Protein AF-A0A962FR68-F1 (afdb_monomer_lite)

pLDDT: mean 86.4, std 16.38, range [26.53, 98.06]

Sequence (340 aa):
MRAGWLCWVLAMGLVGDATARAIPSPSHALGGSWVMMVSARVESGEVDNHVARLVLDDVQTLRGKPDAPGKLAIRTLPWTLDRVAPGDRLIVAYTQFRRDPTLQDRRILDPDGPMMLVEDGLLPAMFRDNADTRARLFDQAGKLREPTLAEVVEGLSHDDPHWQSYYAHELSMRTDLRANWDRKTRTAVEALMRDVDADPAARASLFRAAAAQQRERAAAPWWAGPALDVLRTHVTLVEARDGDLSADFIRSVFDVLESANVPVDAAVAARWITCNSAALSERALLAIRRHEPEQESALIAQALQRSLLPAESRAFLLDHQRRLQAMRDALVLRNDTPSP

Structure (mmCIF, N/CA/C/O backbone):
data_AF-A0A962FR68-F1
#
_entry.id   AF-A0A962FR68-F1
#
loop_
_atom_site.group_PDB
_atom_site.id
_atom_site.type_symbol
_atom_site.label_atom_id
_atom_site.label_alt_id
_atom_site.label_comp_id
_atom_site.label_asym_id
_atom_site.label_entity_id
_atom_site.label_seq_id
_atom_site.pdbx_PDB_ins_code
_atom_site.Cartn_x
_atom_site.Cartn_y
_atom_site.Cartn_z
_atom_site.occupancy
_atom_site.B_iso_or_equiv
_atom_site.auth_seq_id
_atom_site.auth_comp_id
_atom_site.auth_asym_id
_atom_site.auth_atom_id
_atom_site.pdbx_PDB_model_num
ATOM 1 N N . MET A 1 1 ? 29.645 64.006 -17.147 1.00 32.84 1 MET A N 1
ATOM 2 C CA . MET A 1 1 ? 28.423 64.071 -17.977 1.00 32.84 1 MET A CA 1
ATOM 3 C C . MET A 1 1 ? 27.857 62.661 -18.116 1.00 32.84 1 MET A C 1
ATOM 5 O O . MET A 1 1 ? 28.574 61.832 -18.644 1.00 32.84 1 MET A O 1
ATOM 9 N N . ARG A 1 2 ? 26.618 62.461 -17.622 1.00 30.70 2 ARG A N 1
ATOM 10 C CA . ARG A 1 2 ? 25.563 61.484 -18.018 1.00 30.70 2 ARG A CA 1
ATOM 11 C C . ARG A 1 2 ? 25.924 59.976 -17.999 1.00 30.70 2 ARG A C 1
ATOM 13 O O . ARG A 1 2 ? 26.767 59.554 -18.768 1.00 30.70 2 ARG A O 1
ATOM 20 N N . ALA A 1 3 ? 25.418 59.192 -17.031 1.00 31.81 3 ALA A N 1
ATOM 21 C CA . ALA A 1 3 ? 24.089 58.515 -16.958 1.00 31.81 3 ALA A CA 1
ATOM 22 C C . ALA A 1 3 ? 24.121 57.122 -17.639 1.00 31.81 3 ALA A C 1
ATOM 24 O O . ALA A 1 3 ? 24.691 57.029 -18.714 1.00 31.81 3 ALA A O 1
ATOM 25 N N . GLY A 1 4 ? 23.573 56.003 -17.140 1.00 28.42 4 GLY A N 1
ATOM 26 C CA . GLY A 1 4 ? 22.779 55.621 -15.952 1.00 28.42 4 GLY A CA 1
ATOM 27 C C . GLY A 1 4 ? 23.139 54.163 -15.560 1.00 28.42 4 GLY A C 1
ATOM 28 O O . GLY A 1 4 ? 23.832 53.492 -16.313 1.00 28.42 4 GLY A O 1
ATOM 29 N N . TRP A 1 5 ? 22.904 53.631 -14.356 1.00 32.03 5 TRP A N 1
ATOM 30 C CA . TRP A 1 5 ? 21.629 53.393 -13.655 1.00 32.03 5 TRP A CA 1
ATOM 31 C C . TRP A 1 5 ? 20.551 52.771 -14.552 1.00 32.03 5 TRP A C 1
ATOM 33 O O . TRP A 1 5 ? 19.851 53.515 -15.227 1.00 32.03 5 TRP A O 1
ATOM 43 N N . LEU A 1 6 ? 20.416 51.434 -14.530 1.00 31.77 6 LEU A N 1
ATOM 44 C CA . LEU A 1 6 ? 19.157 50.711 -14.254 1.00 31.77 6 LEU A CA 1
ATOM 45 C C . LEU A 1 6 ? 19.345 49.174 -14.303 1.00 31.77 6 LEU A C 1
ATOM 47 O O . LEU A 1 6 ? 19.930 48.663 -15.249 1.00 31.77 6 LEU A O 1
ATOM 51 N N . CYS A 1 7 ? 18.732 48.489 -13.323 1.00 27.42 7 CYS A N 1
ATOM 52 C CA . CYS A 1 7 ? 18.264 47.087 -13.320 1.00 27.42 7 CYS A CA 1
ATOM 53 C C . CYS A 1 7 ? 19.349 45.985 -13.429 1.00 27.42 7 CYS A C 1
ATOM 55 O O . CYS A 1 7 ? 20.044 45.880 -14.423 1.00 27.42 7 CYS A O 1
ATOM 57 N N . TRP A 1 8 ? 19.547 45.079 -12.469 1.00 28.25 8 TRP A N 1
ATOM 58 C CA . TRP A 1 8 ? 18.550 44.195 -11.861 1.00 28.25 8 TRP A CA 1
ATOM 59 C C . TRP A 1 8 ? 18.965 43.792 -10.431 1.00 28.25 8 TRP A C 1
ATOM 61 O O . TRP A 1 8 ? 19.862 42.979 -10.228 1.00 28.25 8 TRP A O 1
ATOM 71 N N . VAL A 1 9 ? 18.256 44.326 -9.438 1.00 36.50 9 VAL A N 1
ATOM 72 C CA . VAL A 1 9 ? 17.979 43.639 -8.172 1.00 36.50 9 VAL A CA 1
ATOM 73 C C . VAL A 1 9 ? 16.562 43.109 -8.332 1.00 36.50 9 VAL A C 1
ATOM 75 O O . VAL A 1 9 ? 15.660 43.929 -8.453 1.00 36.50 9 VAL A O 1
ATOM 78 N N . LEU A 1 10 ? 16.392 41.786 -8.420 1.00 33.78 10 LEU A N 1
ATOM 79 C CA . LEU A 1 10 ? 15.175 41.012 -8.105 1.00 33.78 10 LEU A CA 1
ATOM 80 C C . LEU A 1 10 ? 15.353 39.571 -8.613 1.00 33.78 10 LEU A C 1
ATOM 82 O O . LEU A 1 10 ? 14.902 39.200 -9.690 1.00 33.78 10 LEU A O 1
ATOM 86 N N . ALA A 1 11 ? 16.022 38.752 -7.807 1.00 31.84 11 ALA A N 1
ATOM 87 C CA . ALA A 1 11 ? 15.856 37.298 -7.810 1.00 31.84 11 ALA A CA 1
ATOM 88 C C . ALA A 1 11 ? 15.704 36.817 -6.355 1.00 31.84 11 ALA A C 1
ATOM 90 O O . ALA A 1 11 ? 16.354 35.886 -5.899 1.00 31.84 11 ALA A O 1
ATOM 91 N N . MET A 1 12 ? 14.866 37.525 -5.594 1.00 36.44 12 MET A N 1
ATOM 92 C CA . MET A 1 12 ? 14.202 36.989 -4.412 1.00 36.44 12 MET A CA 1
ATOM 93 C C . MET A 1 12 ? 12.727 36.908 -4.778 1.00 36.44 12 MET A C 1
ATOM 95 O O . MET A 1 12 ? 12.059 37.929 -4.911 1.00 36.44 12 MET A O 1
ATOM 99 N N . GLY A 1 13 ? 12.251 35.695 -5.023 1.00 26.53 13 GLY A N 1
ATOM 100 C CA . GLY A 1 13 ? 10.884 35.467 -5.452 1.00 26.53 13 GLY A CA 1
ATOM 101 C C . GLY A 1 13 ? 10.600 33.984 -5.594 1.00 26.53 13 GLY A C 1
ATOM 102 O O . GLY A 1 13 ? 10.776 33.426 -6.667 1.00 26.53 13 GLY A O 1
ATOM 103 N N . LEU A 1 14 ? 10.113 33.403 -4.496 1.00 30.70 14 LEU A N 1
ATOM 104 C CA . LEU A 1 14 ? 9.252 32.220 -4.470 1.00 30.70 14 LEU A CA 1
ATOM 105 C C . LEU A 1 14 ? 9.932 30.873 -4.768 1.00 30.70 14 LEU A C 1
ATOM 107 O O . LEU A 1 14 ? 9.514 30.132 -5.652 1.00 30.70 14 LEU A O 1
ATOM 111 N N . VAL A 1 15 ? 10.852 30.464 -3.888 1.00 31.20 15 VAL A N 1
ATOM 112 C CA . VAL A 1 15 ? 10.800 29.070 -3.413 1.00 31.20 15 VAL A CA 1
ATOM 113 C C . VAL A 1 15 ? 9.581 29.006 -2.496 1.00 31.20 15 VAL A C 1
ATOM 115 O O . VAL A 1 15 ? 9.664 29.215 -1.290 1.00 31.20 15 VAL A O 1
ATOM 118 N N . GLY A 1 16 ? 8.404 28.870 -3.105 1.00 28.45 16 GLY A N 1
ATOM 119 C CA . GLY A 1 16 ? 7.247 28.392 -2.378 1.00 28.45 16 GLY A CA 1
ATOM 120 C C . GLY A 1 16 ? 7.578 26.965 -1.994 1.00 28.45 16 GLY A C 1
ATOM 121 O O . GLY A 1 16 ? 7.515 26.080 -2.843 1.00 28.45 16 GLY A O 1
ATOM 122 N N . ASP A 1 17 ? 7.992 26.768 -0.745 1.00 31.27 17 ASP A N 1
ATOM 123 C CA . ASP A 1 17 ? 8.017 25.463 -0.108 1.00 31.27 17 ASP A CA 1
ATOM 124 C C . ASP A 1 17 ? 6.587 24.917 -0.160 1.00 31.27 17 ASP A C 1
ATOM 126 O O . ASP A 1 17 ? 5.773 25.107 0.746 1.00 31.27 17 ASP A O 1
ATOM 130 N N . ALA A 1 18 ? 6.262 24.243 -1.262 1.00 32.97 18 ALA A N 1
ATOM 131 C CA . ALA A 1 18 ? 5.196 23.269 -1.311 1.00 32.97 18 ALA A CA 1
ATOM 132 C C . ALA A 1 18 ? 5.643 22.125 -0.399 1.00 32.97 18 ALA A C 1
ATOM 134 O O . ALA A 1 18 ? 6.104 21.078 -0.848 1.00 32.97 18 ALA A O 1
ATOM 135 N N . THR A 1 19 ? 5.574 22.357 0.912 1.00 36.34 19 THR A N 1
ATOM 136 C CA . THR A 1 19 ? 5.677 21.302 1.907 1.00 36.34 19 THR A CA 1
ATOM 137 C C . THR A 1 19 ? 4.460 20.425 1.679 1.00 36.34 19 THR A C 1
ATOM 139 O O . THR A 1 19 ? 3.359 20.700 2.152 1.00 36.34 19 THR A O 1
ATOM 142 N N . ALA A 1 20 ? 4.639 19.395 0.851 1.00 47.19 20 ALA A N 1
ATOM 143 C CA . ALA A 1 20 ? 3.682 18.317 0.731 1.00 47.19 20 ALA A CA 1
ATOM 144 C C . ALA A 1 20 ? 3.359 17.870 2.159 1.00 47.19 20 ALA A C 1
ATOM 146 O O . ALA A 1 20 ? 4.251 17.462 2.907 1.00 47.19 20 ALA A O 1
ATOM 147 N N . ARG A 1 21 ? 2.104 18.072 2.576 1.00 56.25 21 ARG A N 1
ATOM 148 C CA . ARG A 1 21 ? 1.651 17.756 3.930 1.00 56.25 21 ARG A CA 1
ATOM 149 C C . ARG A 1 21 ? 2.024 16.302 4.203 1.00 56.25 21 ARG A C 1
ATOM 151 O O . ARG A 1 21 ? 1.621 15.430 3.437 1.00 56.25 21 ARG A O 1
ATOM 158 N N . ALA A 1 22 ? 2.822 16.069 5.244 1.00 68.12 22 ALA A N 1
ATOM 159 C CA . ALA A 1 22 ? 3.287 14.730 5.580 1.00 68.12 22 ALA A CA 1
ATOM 160 C C . ALA A 1 22 ? 2.083 13.788 5.704 1.00 68.12 22 ALA A C 1
ATOM 162 O O . ALA A 1 22 ? 1.114 14.101 6.403 1.00 68.12 22 ALA A O 1
ATOM 163 N N . ILE A 1 23 ? 2.137 12.672 4.980 1.00 78.56 23 ILE A N 1
ATOM 164 C CA . ILE A 1 23 ? 1.101 11.642 5.027 1.00 78.56 23 ILE A CA 1
ATOM 165 C C . ILE A 1 23 ? 1.167 11.005 6.427 1.00 78.56 23 ILE A C 1
ATOM 167 O O . ILE A 1 23 ? 2.262 10.619 6.851 1.00 78.56 23 ILE A O 1
ATOM 171 N N . PRO A 1 24 ? 0.055 10.966 7.186 1.00 87.50 24 PRO A N 1
ATOM 172 C CA . PRO A 1 24 ? 0.052 10.415 8.537 1.00 87.50 24 PRO A CA 1
ATOM 173 C C . PRO A 1 24 ? 0.271 8.900 8.501 1.00 87.50 24 PRO A C 1
ATOM 175 O O . PRO A 1 24 ? -0.246 8.229 7.617 1.00 87.50 24 PRO A O 1
ATOM 178 N N . SER A 1 25 ? 0.992 8.358 9.488 1.00 93.19 25 SER A N 1
ATOM 179 C CA . SER A 1 25 ? 1.080 6.904 9.669 1.00 93.19 25 SER A CA 1
ATOM 180 C C . SER A 1 25 ? -0.267 6.310 10.107 1.00 93.19 25 SER A C 1
ATOM 182 O O . SER A 1 25 ? -1.100 7.052 10.638 1.00 93.19 25 SER A O 1
ATOM 184 N N . PRO A 1 26 ? -0.491 4.994 9.949 1.00 95.06 26 PRO A N 1
ATOM 185 C CA . PRO A 1 26 ? -1.726 4.333 10.376 1.00 95.06 26 PRO A CA 1
ATOM 186 C C . PRO A 1 26 ? -2.185 4.684 11.805 1.00 95.06 26 PRO A C 1
ATOM 188 O O . PRO A 1 26 ? -3.325 5.099 12.014 1.00 95.06 26 PRO A O 1
ATOM 191 N N . SER A 1 27 ? -1.296 4.603 12.794 1.00 95.44 27 SER A N 1
ATOM 192 C CA . SER A 1 27 ? -1.567 4.974 14.192 1.00 95.44 27 SER A CA 1
ATOM 193 C C . SER A 1 27 ? -1.976 6.443 14.336 1.00 95.44 27 SER A C 1
ATOM 195 O O . SER A 1 27 ? -2.965 6.755 15.000 1.00 95.44 27 SER A O 1
ATOM 197 N N . HIS A 1 28 ? -1.286 7.361 13.656 1.00 94.31 28 HIS A N 1
ATOM 198 C CA . HIS A 1 28 ? -1.651 8.777 13.648 1.00 94.31 28 HIS A CA 1
ATOM 199 C C . HIS A 1 28 ? -2.998 9.032 12.960 1.00 94.31 28 HIS A C 1
ATOM 201 O O . HIS A 1 28 ? -3.776 9.867 13.430 1.00 94.31 28 HIS A O 1
ATOM 207 N N . ALA A 1 29 ? -3.296 8.318 11.872 1.00 93.81 29 ALA A N 1
ATOM 208 C CA . ALA A 1 29 ? -4.560 8.424 11.153 1.00 93.81 29 ALA A CA 1
ATOM 209 C C . ALA A 1 29 ? -5.736 7.972 12.034 1.00 93.81 29 ALA A C 1
ATOM 211 O O . ALA A 1 29 ? -6.711 8.712 12.183 1.00 93.81 29 ALA A O 1
ATOM 212 N N . LEU A 1 30 ? -5.603 6.829 12.717 1.00 95.06 30 LEU A N 1
ATOM 213 C CA . LEU A 1 30 ? -6.558 6.364 13.733 1.00 95.06 30 LEU A CA 1
ATOM 214 C C . LEU A 1 30 ? -6.713 7.370 14.890 1.00 95.06 30 LEU A C 1
ATOM 216 O O . LEU A 1 30 ? -7.799 7.529 15.455 1.00 95.06 30 LEU A O 1
ATOM 220 N N . GLY A 1 31 ? -5.636 8.088 15.218 1.00 92.56 31 GLY A N 1
ATOM 221 C CA . GLY A 1 31 ? -5.587 9.159 16.213 1.00 92.56 31 GLY A CA 1
ATOM 222 C C . GLY A 1 31 ? -6.223 10.482 15.770 1.00 92.56 31 GLY A C 1
ATOM 223 O O . GLY A 1 31 ? -6.303 11.419 16.571 1.00 92.56 31 GLY A O 1
ATOM 224 N N . GLY A 1 32 ? -6.726 10.587 14.538 1.00 91.19 32 GLY A N 1
ATOM 225 C CA . GLY A 1 32 ? -7.332 11.808 14.012 1.00 91.19 32 GLY A CA 1
ATOM 226 C C . GLY A 1 32 ? -8.485 12.339 14.876 1.00 91.19 32 GLY A C 1
ATOM 227 O O . GLY A 1 32 ? -9.257 11.577 15.461 1.00 91.19 32 GLY A O 1
ATOM 228 N N . SER A 1 33 ? -8.627 13.667 14.952 1.00 89.50 33 SER A N 1
ATOM 229 C CA . SER A 1 33 ? -9.669 14.335 15.755 1.00 89.50 33 SER A CA 1
ATOM 230 C C . SER A 1 33 ? -11.095 14.067 15.265 1.00 89.50 33 SER A C 1
ATOM 232 O O . SER A 1 33 ? -12.043 14.197 16.029 1.00 89.50 33 SER A O 1
ATOM 234 N N . TRP A 1 34 ? -11.239 13.710 13.988 1.00 90.19 34 TRP A N 1
ATOM 235 C CA . TRP A 1 34 ? -12.515 13.451 13.310 1.00 90.19 34 TRP A CA 1
ATOM 236 C C . TRP A 1 34 ? -12.749 11.962 13.040 1.00 90.19 34 TRP A C 1
ATOM 238 O O . TRP A 1 34 ? -13.663 11.611 12.290 1.00 90.19 34 TRP A O 1
ATOM 248 N N . VAL A 1 35 ? -11.885 11.108 13.594 1.00 93.81 35 VAL A N 1
ATOM 249 C CA . VAL A 1 35 ? -11.955 9.656 13.456 1.00 93.81 35 VAL A CA 1
ATOM 250 C C . VAL A 1 35 ? -12.595 9.080 14.709 1.00 93.81 35 VAL A C 1
ATOM 252 O O . VAL A 1 35 ? -12.140 9.307 15.832 1.00 93.81 35 VAL A O 1
ATOM 255 N N . MET A 1 36 ? -13.664 8.334 14.482 1.00 95.31 36 MET A N 1
ATOM 256 C CA . MET A 1 36 ? -14.374 7.534 15.464 1.00 95.31 36 MET A CA 1
ATOM 257 C C . MET A 1 36 ? -13.851 6.105 15.389 1.00 95.31 36 MET A C 1
ATOM 259 O O . MET A 1 36 ? -13.592 5.616 14.292 1.00 95.31 36 MET A O 1
ATOM 263 N N . MET A 1 37 ? -13.726 5.428 16.529 1.00 97.25 37 MET A N 1
ATOM 264 C CA . MET A 1 37 ? -13.462 3.990 16.575 1.00 97.25 37 MET A CA 1
ATOM 265 C C . MET A 1 37 ? -14.530 3.304 17.408 1.00 97.25 37 MET A C 1
ATOM 267 O O . MET A 1 37 ? -14.811 3.724 18.534 1.00 97.25 37 MET A O 1
ATOM 271 N N . VAL A 1 38 ? -15.096 2.236 16.863 1.00 97.38 38 VAL A N 1
ATOM 272 C CA . VAL A 1 38 ? -16.152 1.453 17.506 1.00 97.38 38 VAL A CA 1
ATOM 273 C C . VAL A 1 38 ? -15.804 -0.025 17.484 1.00 97.38 38 VAL A C 1
ATOM 275 O O . VAL A 1 38 ? -15.184 -0.497 16.537 1.00 97.38 38 VAL A O 1
ATOM 278 N N . SER A 1 39 ? -16.217 -0.742 18.523 1.00 97.62 39 SER A N 1
ATOM 279 C CA . SER A 1 39 ? -16.393 -2.193 18.493 1.00 97.62 39 SER A CA 1
ATOM 280 C C . SER A 1 39 ? -17.850 -2.460 18.152 1.00 97.62 39 SER A C 1
ATOM 282 O O . SER A 1 39 ? -18.729 -1.867 18.773 1.00 97.62 39 SER A O 1
ATOM 284 N N . ALA A 1 40 ? -18.123 -3.303 17.168 1.00 97.81 40 ALA A N 1
ATOM 285 C CA . ALA A 1 40 ? -19.489 -3.634 16.789 1.00 97.81 40 ALA A CA 1
ATOM 286 C C . ALA A 1 40 ? -19.567 -5.032 16.183 1.00 97.81 40 ALA A C 1
ATOM 288 O O . ALA A 1 40 ? -18.548 -5.610 15.795 1.00 97.81 40 ALA A O 1
ATOM 289 N N . ARG A 1 41 ? -20.779 -5.570 16.096 1.00 98.06 41 ARG A N 1
ATOM 290 C CA . ARG A 1 41 ? -21.052 -6.827 15.408 1.00 98.06 41 ARG A CA 1
ATOM 291 C C . ARG A 1 41 ? -21.611 -6.550 14.015 1.00 98.06 41 ARG A C 1
ATOM 293 O O . ARG A 1 41 ? -22.383 -5.616 13.818 1.00 98.06 41 ARG A O 1
ATOM 300 N N . VAL A 1 42 ? -21.194 -7.351 13.041 1.00 97.94 42 VAL A N 1
ATOM 301 C CA . VAL A 1 42 ? -21.690 -7.271 11.664 1.00 97.94 42 VAL A CA 1
ATOM 302 C C . VAL A 1 42 ? -23.116 -7.810 11.607 1.00 97.94 42 VAL A C 1
ATOM 304 O O . VAL A 1 42 ? -23.352 -8.976 11.914 1.00 97.94 42 VAL A O 1
ATOM 307 N N . GLU A 1 43 ? -24.062 -6.970 11.192 1.00 97.50 43 GLU A N 1
ATOM 308 C CA . GLU A 1 43 ? -25.447 -7.367 10.918 1.00 97.50 43 GLU A CA 1
ATOM 309 C C . GLU A 1 43 ? -25.579 -7.835 9.462 1.00 97.50 43 GLU A C 1
ATOM 311 O O . GLU A 1 43 ? -26.035 -8.949 9.201 1.00 97.50 43 GLU A O 1
ATOM 316 N N . SER A 1 44 ? -25.131 -7.012 8.511 1.00 96.44 44 SER A N 1
ATOM 317 C CA . SER A 1 44 ? -25.181 -7.307 7.076 1.00 96.44 44 SER A CA 1
ATOM 318 C C . SER A 1 44 ? -24.168 -6.476 6.280 1.00 96.44 44 SER A C 1
ATOM 320 O O . SER A 1 44 ? -23.658 -5.452 6.741 1.00 96.44 44 SER A O 1
ATOM 322 N N . GLY A 1 45 ? -23.880 -6.926 5.058 1.00 94.69 45 GLY A N 1
ATOM 323 C CA . GLY A 1 45 ? -23.235 -6.133 4.015 1.00 94.69 45 GLY A CA 1
ATOM 324 C C . GLY A 1 45 ? -24.236 -5.852 2.898 1.00 94.69 45 GLY A C 1
ATOM 325 O O . GLY A 1 45 ? -24.925 -6.765 2.447 1.00 94.69 45 GLY A O 1
ATOM 326 N N . GLU A 1 46 ? -24.327 -4.603 2.456 1.00 93.75 46 GLU A N 1
ATOM 327 C CA . GLU A 1 46 ? -25.283 -4.162 1.439 1.00 93.75 46 GLU A CA 1
ATOM 328 C C . GLU A 1 46 ? -24.557 -3.424 0.316 1.00 93.75 46 GLU A C 1
ATOM 330 O O . GLU A 1 46 ? -23.657 -2.624 0.568 1.00 93.75 46 GLU A O 1
ATOM 335 N N . VAL A 1 47 ? -24.963 -3.660 -0.932 1.00 91.25 47 VAL A N 1
ATOM 336 C CA . VAL A 1 47 ? -24.489 -2.897 -2.091 1.00 91.25 47 VAL A CA 1
ATOM 337 C C . VAL A 1 47 ? -25.701 -2.297 -2.786 1.00 91.25 47 VAL A C 1
ATOM 339 O O . VAL A 1 47 ? -26.537 -3.026 -3.314 1.00 91.25 47 VAL A O 1
ATOM 342 N N . ASP A 1 48 ? -25.783 -0.970 -2.793 1.00 86.19 48 ASP A N 1
ATOM 343 C CA . ASP A 1 48 ? -26.835 -0.218 -3.480 1.00 86.19 48 ASP A CA 1
ATOM 344 C C . ASP A 1 48 ? -26.198 0.881 -4.336 1.00 86.19 48 ASP A C 1
ATOM 346 O O . ASP A 1 48 ? -25.363 1.643 -3.851 1.00 86.19 48 ASP A O 1
ATOM 350 N N . ASN A 1 49 ? -26.559 0.946 -5.621 1.00 83.25 49 ASN A N 1
ATOM 351 C CA . ASN A 1 49 ? -26.002 1.892 -6.598 1.00 83.25 49 ASN A CA 1
ATOM 352 C C . ASN A 1 49 ? -24.460 1.983 -6.571 1.00 83.25 49 ASN A C 1
ATOM 354 O O . ASN A 1 49 ? -23.894 3.074 -6.560 1.00 83.25 49 ASN A O 1
ATOM 358 N N . HIS A 1 50 ? -23.777 0.832 -6.538 1.00 81.88 50 HIS A N 1
ATOM 359 C CA . HIS A 1 50 ? -22.310 0.707 -6.427 1.00 81.88 50 HIS A CA 1
ATOM 360 C C . HIS A 1 50 ? -21.691 1.242 -5.123 1.00 81.88 50 HIS A C 1
ATOM 362 O O . HIS A 1 50 ? -20.469 1.261 -4.985 1.00 81.88 50 HIS A O 1
ATOM 368 N N . VAL A 1 51 ? -22.504 1.628 -4.139 1.00 88.62 51 VAL A N 1
ATOM 369 C CA . VAL A 1 51 ? -22.042 2.009 -2.804 1.00 88.62 51 VAL A CA 1
ATOM 370 C C . VAL A 1 51 ? -22.179 0.809 -1.879 1.00 88.62 51 VAL A C 1
ATOM 372 O O . VAL A 1 51 ? -23.288 0.368 -1.575 1.00 88.62 51 VAL A O 1
ATOM 375 N N . ALA A 1 52 ? -21.045 0.296 -1.409 1.00 93.62 52 ALA A N 1
ATOM 376 C CA . ALA A 1 52 ? -21.013 -0.756 -0.405 1.00 93.62 52 ALA A CA 1
ATOM 377 C C . ALA A 1 52 ? -21.156 -0.168 1.003 1.00 93.62 52 ALA A C 1
ATOM 379 O O . ALA A 1 52 ? -20.488 0.809 1.357 1.00 93.62 52 ALA A O 1
ATOM 380 N N . ARG A 1 53 ? -22.024 -0.769 1.816 1.00 95.94 53 ARG A N 1
ATOM 381 C CA . ARG A 1 53 ? -22.278 -0.406 3.209 1.00 95.94 53 ARG A CA 1
ATOM 382 C C . ARG A 1 53 ? -22.141 -1.628 4.105 1.00 95.94 53 ARG A C 1
ATOM 384 O O . ARG A 1 53 ? -22.684 -2.686 3.808 1.00 95.94 53 ARG A O 1
ATOM 391 N N . LEU A 1 54 ? -21.439 -1.454 5.217 1.00 96.75 54 LEU A N 1
ATOM 392 C CA . LEU A 1 54 ? -21.394 -2.407 6.315 1.00 96.75 54 LEU A CA 1
ATOM 393 C C . LEU A 1 54 ? -22.375 -1.943 7.393 1.00 96.75 54 LEU A C 1
ATOM 395 O O . LEU A 1 54 ? -22.221 -0.842 7.933 1.00 96.75 54 LEU A O 1
ATOM 399 N N . VAL A 1 55 ? -23.386 -2.760 7.676 1.00 96.94 55 VAL A N 1
ATOM 400 C CA . VAL A 1 55 ? -24.377 -2.505 8.723 1.00 96.94 55 VAL A CA 1
ATOM 401 C C . VAL A 1 55 ? -23.922 -3.201 9.998 1.00 96.94 55 VAL A C 1
ATOM 403 O O . VAL A 1 55 ? -23.638 -4.399 10.009 1.00 96.94 55 VAL A O 1
ATOM 406 N N . LEU A 1 56 ? -23.826 -2.422 11.068 1.00 97.88 56 LEU A N 1
ATOM 407 C CA . LEU A 1 56 ? -23.289 -2.824 12.356 1.00 97.88 56 LEU A CA 1
ATOM 408 C C . LEU A 1 56 ? -24.341 -2.645 13.454 1.00 97.88 56 LEU A C 1
ATOM 410 O O . LEU A 1 56 ? -25.019 -1.613 13.514 1.00 97.88 56 LEU A O 1
ATOM 414 N N . ASP A 1 57 ? -24.423 -3.619 14.353 1.00 97.94 57 ASP A N 1
ATOM 415 C CA . ASP A 1 57 ? -25.221 -3.579 15.576 1.00 97.94 57 ASP A CA 1
ATOM 416 C C . ASP A 1 57 ? -24.342 -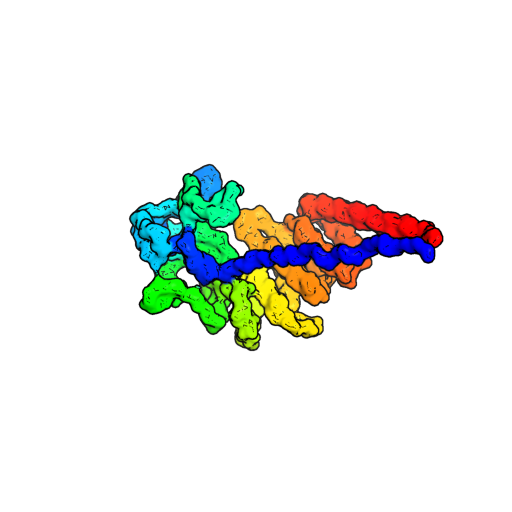3.796 16.821 1.00 97.94 57 ASP A C 1
ATOM 418 O O . ASP A 1 57 ? -23.127 -3.978 16.716 1.00 97.94 57 ASP A O 1
ATOM 422 N N . ASP A 1 58 ? -24.935 -3.699 18.018 1.00 96.81 58 ASP A N 1
ATOM 423 C CA . ASP A 1 58 ? -24.205 -3.802 19.297 1.00 96.81 58 ASP A CA 1
ATOM 424 C C . ASP A 1 58 ? -22.973 -2.872 19.354 1.00 96.81 58 ASP A C 1
ATOM 426 O O . ASP A 1 58 ? -21.868 -3.258 19.743 1.00 96.81 58 ASP A O 1
ATOM 430 N N . VAL A 1 59 ? -23.161 -1.636 18.881 1.00 97.50 59 VAL A N 1
ATOM 431 C CA . VAL A 1 59 ? -22.074 -0.674 18.689 1.00 97.50 59 VAL A CA 1
ATOM 432 C C . VAL A 1 59 ? -21.631 -0.090 20.032 1.00 97.50 59 VAL A C 1
ATOM 434 O O . VAL A 1 59 ? -22.398 0.567 20.736 1.00 97.50 59 VAL A O 1
ATOM 437 N N . GLN A 1 60 ? -20.352 -0.270 20.349 1.00 96.50 60 GLN A N 1
ATOM 438 C CA . GLN A 1 60 ? -19.666 0.301 21.499 1.00 96.50 60 GLN A CA 1
ATOM 439 C C . GLN A 1 60 ? -18.604 1.304 21.033 1.00 96.50 60 GLN A C 1
ATOM 441 O O . GLN A 1 60 ? -17.634 0.931 20.369 1.00 96.50 60 GLN A O 1
ATOM 446 N N . THR A 1 61 ? -18.730 2.573 21.431 1.00 95.81 61 THR A N 1
ATOM 447 C CA . THR A 1 61 ? -17.676 3.575 21.211 1.00 95.81 61 THR A CA 1
ATOM 448 C C . THR A 1 61 ? -16.408 3.180 21.968 1.00 95.81 61 THR A C 1
ATOM 450 O O . THR A 1 61 ? -16.421 3.051 23.190 1.00 95.81 61 THR A O 1
ATOM 453 N N . LEU A 1 62 ? -15.298 3.023 21.246 1.00 94.94 62 LEU A N 1
ATOM 454 C CA . LEU A 1 62 ? -13.961 2.887 21.833 1.00 94.94 62 LEU A CA 1
ATOM 455 C C . LEU A 1 62 ? -13.254 4.244 21.888 1.00 94.94 62 LEU A C 1
ATOM 457 O O . LEU A 1 62 ? -12.550 4.547 22.848 1.00 94.94 62 LEU A O 1
ATOM 461 N N . ARG A 1 63 ? -13.446 5.074 20.854 1.00 94.38 63 ARG A N 1
ATOM 462 C CA . ARG A 1 63 ? -12.841 6.404 20.746 1.00 94.38 63 ARG A CA 1
ATOM 463 C C . ARG A 1 63 ? -13.689 7.344 19.894 1.00 94.38 63 ARG A C 1
ATOM 465 O O . ARG A 1 63 ? -14.290 6.934 18.905 1.00 94.38 63 ARG A O 1
ATOM 472 N N . GLY A 1 64 ? -13.605 8.629 20.226 1.00 88.38 64 GLY A N 1
ATOM 473 C CA . GLY A 1 64 ? -14.161 9.730 19.445 1.00 88.38 64 GLY A CA 1
ATOM 474 C C . GLY A 1 64 ? -15.411 10.319 20.091 1.00 88.38 64 GLY A C 1
ATOM 475 O O . GLY A 1 64 ? -15.906 9.806 21.091 1.00 88.38 64 GLY A O 1
ATOM 476 N N . LYS A 1 65 ? -15.879 11.450 19.560 1.00 83.12 65 LYS A N 1
ATOM 477 C CA . LYS A 1 65 ? -17.117 12.112 19.990 1.00 83.12 65 LYS A CA 1
ATOM 478 C C . LYS A 1 65 ? -17.905 12.593 18.767 1.00 83.12 65 LYS A C 1
ATOM 480 O O . LYS A 1 65 ? -17.271 13.065 17.821 1.00 83.12 65 LYS A O 1
ATOM 485 N N . PRO A 1 66 ? -19.251 12.591 18.812 1.00 85.75 66 PRO A N 1
ATOM 486 C CA . PRO A 1 66 ? -20.118 12.086 19.893 1.00 85.75 66 PRO A CA 1
ATOM 487 C C . PRO A 1 66 ? -20.137 10.551 19.967 1.00 85.75 66 PRO A C 1
ATOM 489 O O . PRO A 1 66 ? -19.594 9.903 19.081 1.00 85.75 66 PRO A O 1
ATOM 492 N N . ASP A 1 67 ? -20.752 9.972 21.003 1.00 87.50 67 ASP A N 1
ATOM 493 C CA . ASP A 1 67 ? -20.935 8.517 21.076 1.00 87.50 67 ASP A CA 1
ATOM 494 C C . ASP A 1 67 ? -21.674 7.978 19.847 1.00 87.50 67 ASP A C 1
ATOM 496 O O . ASP A 1 67 ? -22.585 8.619 19.311 1.00 87.50 67 ASP A O 1
ATOM 500 N N . ALA A 1 68 ? -21.255 6.799 19.390 1.00 88.44 68 ALA A N 1
ATOM 501 C CA . ALA A 1 68 ? -21.854 6.157 18.237 1.00 88.44 68 ALA A CA 1
ATOM 502 C C . ALA A 1 68 ? -23.284 5.672 18.555 1.00 88.44 68 ALA A C 1
ATOM 504 O O . ALA A 1 68 ? -23.565 5.253 19.681 1.00 88.44 68 ALA A O 1
ATOM 505 N N . PRO A 1 69 ? -24.205 5.714 17.576 1.00 91.25 69 PRO A N 1
ATOM 506 C CA . PRO A 1 69 ? -25.534 5.133 17.734 1.00 91.25 69 PRO A CA 1
ATOM 507 C C . PRO A 1 69 ? -25.447 3.609 17.893 1.00 91.25 69 PRO A C 1
ATOM 509 O O . PRO A 1 69 ? -24.541 2.984 17.353 1.00 91.25 69 PRO A O 1
ATOM 512 N N . GLY A 1 70 ? -26.431 2.996 18.563 1.00 91.50 70 GLY A N 1
ATOM 513 C CA . GLY A 1 70 ? -26.459 1.540 18.792 1.00 91.50 70 GLY A CA 1
ATOM 514 C C . GLY A 1 70 ? -26.576 0.678 17.523 1.00 91.50 70 GLY A C 1
ATOM 515 O O . GLY A 1 70 ? -26.299 -0.518 17.574 1.00 91.50 70 GLY A O 1
ATOM 516 N N . LYS A 1 71 ? -26.960 1.287 16.393 1.00 95.69 71 LYS A N 1
ATOM 517 C CA . LYS A 1 71 ? -26.866 0.726 15.039 1.00 95.69 71 LYS A CA 1
ATOM 518 C C . LYS A 1 71 ? -26.182 1.729 14.122 1.00 95.69 71 LYS A C 1
ATOM 520 O O . LYS A 1 71 ? -26.495 2.919 14.181 1.00 95.69 71 LYS A O 1
ATOM 525 N N . LEU A 1 72 ? -25.292 1.254 13.259 1.00 96.00 72 LEU A N 1
ATOM 526 C CA . LEU A 1 72 ? -24.463 2.102 12.411 1.00 96.00 72 LEU A CA 1
ATOM 527 C C . LEU A 1 72 ? -24.300 1.483 11.019 1.00 96.00 72 LEU A C 1
ATOM 529 O O . LEU A 1 72 ? -23.829 0.363 10.892 1.00 96.00 72 LEU A O 1
ATOM 533 N N . ALA A 1 73 ? -24.643 2.233 9.972 1.00 96.06 73 ALA A N 1
ATOM 534 C CA . ALA A 1 73 ? -24.337 1.868 8.591 1.00 96.06 73 ALA A CA 1
ATOM 535 C C . ALA A 1 73 ? -23.159 2.716 8.098 1.00 96.06 73 ALA A C 1
ATOM 537 O O . ALA A 1 73 ? -23.236 3.948 8.100 1.00 96.06 73 ALA A O 1
ATOM 538 N N . ILE A 1 74 ? -22.066 2.065 7.702 1.00 96.19 74 ILE A N 1
ATOM 539 C CA . ILE A 1 74 ? -20.826 2.727 7.281 1.00 96.19 74 ILE A CA 1
ATOM 540 C C . ILE A 1 74 ? -20.543 2.378 5.826 1.00 96.19 74 ILE A C 1
ATOM 542 O O . ILE A 1 74 ? -20.500 1.203 5.467 1.00 96.19 74 ILE A O 1
ATOM 546 N N . ARG A 1 75 ? -20.302 3.385 4.986 1.00 96.12 75 ARG A N 1
ATOM 547 C CA . ARG A 1 75 ? -19.819 3.169 3.618 1.00 96.12 75 ARG A CA 1
ATOM 548 C C . ARG A 1 75 ? -18.393 2.620 3.628 1.00 96.12 75 ARG A C 1
ATOM 550 O O . ARG A 1 75 ? -17.566 3.052 4.429 1.00 96.12 75 ARG A O 1
ATOM 557 N N . THR A 1 76 ? -18.102 1.682 2.738 1.00 94.50 76 THR A N 1
ATOM 558 C CA . THR A 1 76 ? -16.796 1.021 2.643 1.00 94.50 76 THR A CA 1
ATOM 559 C C . THR A 1 76 ? -16.460 0.657 1.196 1.00 94.50 76 THR A C 1
ATOM 561 O O . THR A 1 76 ? -17.243 0.905 0.279 1.00 94.50 76 THR A O 1
ATOM 564 N N . LEU A 1 77 ? -15.279 0.082 0.980 1.00 90.31 77 LEU A N 1
ATOM 565 C CA . LEU A 1 77 ? -14.873 -0.466 -0.310 1.00 90.31 77 LEU A CA 1
ATOM 566 C C . LEU A 1 77 ? -15.627 -1.783 -0.580 1.00 90.31 77 LEU A C 1
ATOM 568 O O . LEU A 1 77 ? -15.702 -2.602 0.338 1.00 90.31 77 LEU A O 1
ATOM 572 N N . PRO A 1 78 ? -16.142 -2.034 -1.801 1.00 89.19 78 PRO A N 1
ATOM 573 C CA . PRO A 1 78 ? -16.980 -3.204 -2.094 1.00 89.19 78 PRO A CA 1
ATOM 574 C C . PRO A 1 78 ? -16.389 -4.551 -1.681 1.00 89.19 78 PRO A C 1
ATOM 576 O O . PRO A 1 78 ? -17.054 -5.327 -1.002 1.00 89.19 78 PRO A O 1
ATOM 579 N N . TRP A 1 79 ? -15.112 -4.778 -1.985 1.00 86.44 79 TRP A N 1
ATOM 580 C CA . TRP A 1 79 ? -14.394 -6.010 -1.645 1.00 86.44 79 TRP A CA 1
ATOM 581 C C . TRP A 1 79 ? -14.256 -6.254 -0.132 1.00 86.44 79 TRP A C 1
ATOM 583 O O . TRP A 1 79 ? -13.908 -7.353 0.291 1.00 86.44 79 TRP A O 1
ATOM 593 N N . THR A 1 80 ? -14.522 -5.249 0.713 1.00 88.56 80 THR A N 1
ATOM 594 C CA . THR A 1 80 ? -14.535 -5.422 2.177 1.00 88.56 80 THR A CA 1
ATOM 595 C C . THR A 1 80 ? -15.639 -6.384 2.598 1.00 88.56 80 THR A C 1
ATOM 597 O O . THR A 1 80 ? -15.462 -7.131 3.556 1.00 88.56 80 THR A O 1
ATOM 600 N N . LEU A 1 81 ? -16.771 -6.375 1.883 1.00 90.88 81 LEU A N 1
ATOM 601 C CA . LEU A 1 81 ? -17.930 -7.201 2.216 1.00 90.88 81 LEU A CA 1
ATOM 602 C C . LEU A 1 81 ? -17.642 -8.698 2.041 1.00 90.88 81 LEU A C 1
ATOM 604 O O . LEU A 1 81 ? -18.202 -9.506 2.770 1.00 90.88 81 LEU A O 1
ATOM 608 N N . ASP A 1 82 ? -16.705 -9.059 1.161 1.00 89.00 82 ASP A N 1
ATOM 609 C CA . ASP A 1 82 ? -16.273 -10.447 0.955 1.00 89.00 82 ASP A CA 1
ATOM 610 C C . ASP A 1 82 ? -15.380 -10.972 2.096 1.00 89.00 82 ASP A C 1
ATOM 612 O O . ASP A 1 82 ? -15.098 -12.168 2.177 1.00 89.00 82 ASP A O 1
ATOM 616 N N . ARG A 1 83 ? -14.904 -10.081 2.980 1.00 86.38 83 ARG A N 1
ATOM 617 C CA . ARG A 1 83 ? -13.964 -10.397 4.071 1.00 86.38 83 ARG A CA 1
ATOM 618 C C . ARG A 1 83 ? -14.615 -10.477 5.449 1.00 86.38 83 ARG A C 1
ATOM 620 O O . ARG A 1 83 ? -13.915 -10.740 6.426 1.00 86.38 83 ARG A O 1
ATOM 627 N N . VAL A 1 84 ? -15.917 -10.226 5.541 1.00 91.44 84 VAL A N 1
ATOM 628 C CA . VAL A 1 84 ? -16.652 -10.172 6.809 1.00 91.44 84 VAL A CA 1
ATOM 629 C C . VAL A 1 84 ? -17.904 -11.027 6.731 1.00 91.44 84 VAL A C 1
ATOM 631 O O . VAL A 1 84 ? -18.615 -11.017 5.728 1.00 91.44 84 VAL A O 1
ATOM 634 N N . ALA A 1 85 ? -18.190 -11.761 7.800 1.00 94.06 85 ALA A N 1
ATOM 635 C CA . ALA A 1 85 ? -19.408 -12.544 7.919 1.00 94.06 85 ALA A CA 1
ATOM 636 C C . ALA A 1 85 ? -20.390 -11.877 8.896 1.00 94.06 85 ALA A C 1
ATOM 638 O O . ALA A 1 85 ? -19.967 -11.294 9.900 1.00 94.06 85 ALA A O 1
ATOM 639 N N . PRO A 1 86 ? -21.712 -11.989 8.663 1.00 96.38 86 PRO A N 1
ATOM 640 C CA . PRO A 1 86 ? -22.701 -11.658 9.681 1.00 96.38 86 PRO A CA 1
ATOM 641 C C . PRO A 1 86 ? -22.393 -12.371 11.003 1.00 96.38 86 PRO A C 1
ATOM 643 O O . PRO A 1 86 ? -22.147 -13.577 11.031 1.00 96.38 86 PRO A O 1
ATOM 646 N N . GLY A 1 87 ? -22.414 -11.620 12.102 1.00 96.38 87 GLY A N 1
ATOM 647 C CA . GLY A 1 87 ? -22.053 -12.090 13.437 1.00 96.38 87 GLY A CA 1
ATOM 648 C C . GLY A 1 87 ? -20.603 -11.824 13.853 1.00 96.38 87 GLY A C 1
ATOM 649 O O . GLY A 1 87 ? -20.328 -11.870 15.055 1.00 96.38 87 GLY A O 1
ATOM 650 N N . ASP A 1 88 ? -19.699 -11.488 12.926 1.00 96.44 88 ASP A N 1
ATOM 651 C CA . ASP A 1 88 ? -18.316 -11.136 13.268 1.00 96.44 88 ASP A CA 1
ATOM 652 C C . ASP A 1 88 ? -18.269 -9.890 14.154 1.00 96.44 88 ASP A C 1
ATOM 654 O O . ASP A 1 88 ? -18.985 -8.915 13.915 1.00 96.44 88 ASP A O 1
ATOM 658 N N . ARG A 1 89 ? -17.397 -9.897 15.170 1.00 97.50 89 ARG A N 1
ATOM 659 C CA . ARG A 1 89 ? -17.133 -8.716 16.001 1.00 97.50 89 ARG A CA 1
ATOM 660 C C . ARG A 1 89 ? -15.869 -8.015 15.522 1.00 97.50 89 ARG A C 1
ATOM 662 O O . ARG A 1 89 ? -14.799 -8.622 15.475 1.00 97.50 89 ARG A O 1
ATOM 669 N N . LEU A 1 90 ? -15.994 -6.736 15.185 1.00 97.12 90 LEU A N 1
ATOM 670 C CA . LEU A 1 90 ? -14.951 -5.947 14.538 1.00 97.12 90 LEU A CA 1
ATOM 671 C C . LEU A 1 90 ? -14.701 -4.639 15.288 1.00 97.12 90 LEU A C 1
ATOM 673 O O . LEU A 1 90 ? -15.619 -4.044 15.850 1.00 97.12 90 LEU A O 1
ATOM 677 N N . ILE A 1 91 ? -13.456 -4.172 15.245 1.00 97.38 91 ILE A N 1
ATOM 678 C CA . ILE A 1 91 ? -13.080 -2.792 15.534 1.00 97.38 91 ILE A CA 1
ATOM 679 C C . ILE A 1 91 ? -12.999 -2.050 14.205 1.00 97.38 91 ILE A C 1
ATOM 681 O O . ILE A 1 91 ? -12.211 -2.418 13.335 1.00 97.38 91 ILE A O 1
A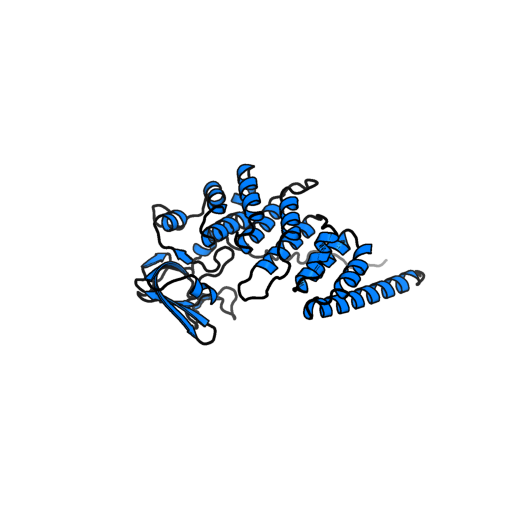TOM 685 N N . VAL A 1 92 ? -13.795 -0.995 14.058 1.00 97.19 92 VAL A N 1
ATOM 686 C CA . VAL A 1 92 ? -13.868 -0.191 12.835 1.00 97.19 92 VAL A CA 1
ATOM 687 C C . VAL A 1 92 ? -13.537 1.255 13.155 1.00 97.19 92 VAL A C 1
ATOM 689 O O . VAL A 1 92 ? -14.100 1.829 14.091 1.00 97.19 92 VAL A O 1
ATOM 692 N N . ALA A 1 93 ? -12.659 1.859 12.354 1.00 96.94 93 ALA A N 1
ATOM 693 C CA . ALA A 1 93 ? -12.447 3.297 12.364 1.00 96.94 93 ALA A CA 1
ATOM 694 C C . ALA A 1 93 ? -13.178 3.961 11.192 1.00 96.94 93 ALA A C 1
ATOM 696 O O . ALA A 1 93 ? -13.094 3.510 10.051 1.00 96.94 93 ALA A O 1
ATOM 697 N N . TYR A 1 94 ? -13.901 5.043 11.463 1.00 96.44 94 TYR A N 1
ATOM 698 C CA . TYR A 1 94 ? -14.689 5.754 10.458 1.00 96.44 94 TYR A CA 1
ATOM 699 C C . TYR A 1 94 ? -14.716 7.257 10.727 1.00 96.44 94 TYR A C 1
ATOM 701 O O . TYR A 1 94 ? -14.381 7.729 11.813 1.00 96.44 94 TYR A O 1
ATOM 709 N N . THR A 1 95 ? -15.150 8.029 9.737 1.00 94.38 95 THR A N 1
ATOM 710 C CA . THR A 1 95 ? -15.444 9.451 9.899 1.00 94.38 95 THR A CA 1
ATOM 711 C C . THR A 1 95 ? -16.843 9.773 9.393 1.00 94.38 95 THR A C 1
ATOM 713 O O . THR A 1 95 ? -17.343 9.160 8.454 1.00 94.38 95 THR A O 1
ATOM 716 N N . GLN A 1 96 ? -17.491 10.745 10.030 1.00 93.31 96 GLN A N 1
ATOM 717 C CA . GLN A 1 96 ? -18.760 11.318 9.568 1.00 93.31 96 GLN A CA 1
ATOM 718 C C . GLN A 1 96 ? -18.540 12.619 8.793 1.00 93.31 96 GLN A C 1
ATOM 720 O O . GLN A 1 96 ? -19.504 13.282 8.417 1.00 93.31 96 GLN A O 1
ATOM 725 N N . PHE A 1 97 ? -17.280 13.021 8.605 1.00 90.38 97 PHE A N 1
ATOM 726 C CA . PHE A 1 97 ? -16.925 14.335 8.103 1.00 90.38 97 PHE A CA 1
ATOM 727 C C . PHE A 1 97 ? -16.114 14.248 6.816 1.00 90.38 97 PHE A C 1
ATOM 729 O O . PHE A 1 97 ? -15.053 13.623 6.766 1.00 90.38 97 PHE A O 1
ATOM 736 N N . ARG A 1 98 ? -16.526 15.012 5.807 1.00 88.75 98 ARG A N 1
ATOM 737 C CA . ARG A 1 98 ? -15.735 15.242 4.593 1.00 88.75 98 ARG A CA 1
ATOM 738 C C . ARG A 1 98 ? -15.140 16.646 4.588 1.00 88.75 98 ARG A C 1
ATOM 740 O O . ARG A 1 98 ? -15.579 17.524 5.333 1.00 88.75 98 ARG A O 1
ATOM 747 N N . ARG A 1 99 ? -14.097 16.859 3.780 1.00 85.69 99 ARG A N 1
ATOM 748 C CA . ARG A 1 99 ? -13.592 18.218 3.531 1.00 85.69 99 ARG A CA 1
ATOM 749 C C . ARG A 1 99 ? -14.654 19.008 2.775 1.00 85.69 99 ARG A C 1
ATOM 751 O O . ARG A 1 99 ? -15.283 18.474 1.862 1.00 85.69 99 ARG A O 1
ATOM 758 N N . ASP A 1 100 ? -14.853 20.254 3.177 1.00 84.94 100 ASP A N 1
ATOM 759 C CA . ASP A 1 100 ? -15.723 21.176 2.465 1.00 84.94 100 ASP A CA 1
ATOM 760 C C . ASP A 1 100 ? -15.095 21.477 1.091 1.00 84.94 100 ASP A C 1
ATOM 762 O O . ASP A 1 100 ? -13.950 21.933 1.033 1.00 84.94 100 ASP A O 1
ATOM 766 N N . PRO A 1 101 ? -15.794 21.211 -0.026 1.00 80.62 101 PRO A N 1
ATOM 767 C CA . PRO A 1 101 ? -15.248 21.470 -1.356 1.00 80.62 101 PRO A CA 1
ATOM 768 C C . PRO A 1 101 ? -15.043 22.967 -1.629 1.00 80.62 101 PRO A C 1
ATOM 770 O O . PRO A 1 101 ? -14.290 23.325 -2.529 1.00 80.62 101 PRO A O 1
ATOM 773 N N . THR A 1 102 ? -15.705 23.841 -0.867 1.00 83.25 102 THR A N 1
ATOM 774 C CA . THR A 1 102 ? -15.633 25.297 -1.027 1.00 83.25 102 THR A CA 1
ATOM 775 C C . THR A 1 102 ? -14.592 25.950 -0.118 1.00 83.25 102 THR A C 1
ATOM 777 O O . THR A 1 102 ? -14.120 27.043 -0.421 1.00 83.25 102 THR A O 1
ATOM 780 N N . LEU A 1 103 ? -14.200 25.286 0.977 1.00 78.88 103 LEU A N 1
ATOM 781 C CA . LEU A 1 103 ? -13.284 25.816 1.991 1.00 78.88 103 LEU A CA 1
ATOM 782 C C . LEU A 1 103 ? -12.292 24.734 2.439 1.00 78.88 103 LEU A C 1
ATOM 784 O O . LEU A 1 103 ? -12.655 23.812 3.165 1.00 78.88 103 LEU A O 1
ATOM 788 N N . GLN A 1 104 ? -11.015 24.876 2.066 1.00 67.75 104 GLN A N 1
ATOM 789 C CA . GLN A 1 104 ? -9.997 23.831 2.275 1.00 67.75 104 GLN A CA 1
ATOM 790 C C . GLN A 1 104 ? -9.795 23.408 3.744 1.00 67.75 104 GLN A C 1
ATOM 792 O O . GLN A 1 104 ? -9.475 22.245 3.999 1.00 67.75 104 GLN A O 1
ATOM 797 N N . ASP A 1 105 ? -10.031 24.310 4.701 1.00 75.94 105 ASP A N 1
ATOM 798 C CA . ASP A 1 105 ? -9.801 24.061 6.133 1.00 75.94 105 ASP A CA 1
ATOM 799 C C . ASP A 1 105 ? -11.055 23.652 6.912 1.00 75.94 105 ASP A C 1
ATOM 801 O O . ASP A 1 105 ? -10.985 23.363 8.110 1.00 75.94 105 ASP A O 1
ATOM 805 N N . ARG A 1 106 ? -12.218 23.593 6.255 1.00 84.19 106 ARG A N 1
ATOM 806 C CA . ARG A 1 106 ? -13.473 23.246 6.921 1.00 84.19 106 ARG A CA 1
ATOM 807 C C . ARG A 1 106 ? -13.823 21.780 6.697 1.00 84.19 106 ARG A C 1
ATOM 809 O O . ARG A 1 106 ? -13.697 21.230 5.604 1.00 84.19 106 ARG A O 1
ATOM 816 N N . ARG A 1 107 ? -14.298 21.138 7.761 1.00 84.25 107 ARG A N 1
ATOM 817 C CA . ARG A 1 107 ? -14.943 19.825 7.714 1.00 84.25 107 ARG A CA 1
ATOM 818 C C . ARG A 1 107 ? -16.448 20.015 7.867 1.00 84.25 107 ARG A C 1
ATOM 820 O O . ARG A 1 107 ? -16.890 20.807 8.699 1.00 84.25 107 ARG A O 1
ATOM 827 N N . ILE A 1 108 ? -17.217 19.299 7.060 1.00 88.94 108 ILE A N 1
ATOM 828 C CA . ILE A 1 108 ? -18.683 19.283 7.100 1.00 88.94 108 ILE A CA 1
ATOM 829 C C . ILE A 1 108 ? -19.163 17.846 7.257 1.00 88.94 108 ILE A C 1
ATOM 831 O O . ILE A 1 108 ? -18.440 16.918 6.889 1.00 88.94 108 ILE A O 1
ATOM 835 N N . LEU A 1 109 ? -20.368 17.667 7.804 1.00 90.44 109 LEU A N 1
ATOM 836 C CA . LEU A 1 109 ? -21.011 16.357 7.843 1.00 90.44 109 LEU A CA 1
ATOM 837 C C . LEU A 1 109 ? -21.121 15.817 6.412 1.00 90.44 109 LEU A C 1
ATOM 839 O O . LEU A 1 109 ? -21.493 16.550 5.490 1.00 90.44 109 LEU A O 1
ATOM 843 N N . ASP A 1 110 ? -20.762 14.557 6.227 1.00 91.19 110 ASP A N 1
ATOM 844 C CA . ASP A 1 110 ? -20.896 13.901 4.942 1.00 91.19 110 ASP A CA 1
ATOM 845 C C . ASP A 1 110 ? -22.384 13.597 4.670 1.00 91.19 110 ASP A C 1
ATOM 847 O O . ASP A 1 110 ? -22.999 12.866 5.454 1.00 91.19 110 ASP A O 1
ATOM 851 N N . PRO A 1 111 ? -22.989 14.163 3.605 1.00 89.25 111 PRO A N 1
ATOM 852 C CA . PRO A 1 111 ? -24.397 13.932 3.286 1.00 89.25 111 PRO A CA 1
ATOM 853 C C . PRO A 1 111 ? -24.697 12.471 2.934 1.00 89.25 111 PRO A C 1
ATOM 855 O O . PRO A 1 111 ? -25.822 12.022 3.133 1.00 89.25 111 PRO A O 1
ATOM 858 N N . ASP A 1 112 ? -23.699 11.722 2.466 1.00 89.62 112 ASP A N 1
ATOM 859 C CA . ASP A 1 112 ? -23.840 10.309 2.110 1.00 89.62 112 ASP A CA 1
ATOM 860 C C . ASP A 1 112 ? -23.654 9.382 3.327 1.00 89.62 112 ASP A C 1
ATOM 862 O O . ASP A 1 112 ? -23.726 8.153 3.215 1.00 89.62 112 ASP A O 1
ATOM 866 N N . GLY A 1 113 ? -23.403 9.972 4.499 1.00 91.19 113 GLY A N 1
ATOM 867 C CA . GLY A 1 113 ? -23.249 9.285 5.769 1.00 91.19 113 GLY A CA 1
ATOM 868 C C . GLY A 1 113 ? -21.810 8.864 6.094 1.00 91.19 113 GLY A C 1
ATOM 869 O O . GLY A 1 113 ? -20.864 9.181 5.360 1.00 91.19 113 GLY A O 1
ATOM 870 N N . PRO A 1 114 ? -21.634 8.149 7.222 1.00 94.81 114 PRO A N 1
ATOM 871 C CA . PRO A 1 114 ? -20.331 7.719 7.713 1.00 94.81 114 PRO A CA 1
ATOM 872 C C . PRO A 1 114 ? -19.555 6.914 6.666 1.00 94.81 114 PRO A C 1
ATOM 874 O O . PRO A 1 114 ? -20.122 6.070 5.973 1.00 94.81 114 PRO A O 1
ATOM 877 N N . MET A 1 115 ? -18.252 7.158 6.578 1.00 94.94 115 MET A N 1
ATOM 878 C CA . MET A 1 115 ? -17.331 6.461 5.683 1.00 94.94 115 MET A CA 1
ATOM 879 C C . MET A 1 115 ? -16.229 5.810 6.512 1.00 94.94 115 MET A C 1
ATOM 881 O O . MET A 1 115 ? -15.638 6.463 7.379 1.00 94.94 115 MET A O 1
ATOM 885 N N . MET A 1 116 ? -15.960 4.532 6.253 1.00 95.56 116 MET A N 1
ATOM 886 C CA . MET A 1 116 ? -14.856 3.816 6.877 1.00 95.56 116 MET A CA 1
ATOM 887 C C . MET A 1 116 ? -13.549 4.517 6.511 1.00 95.56 116 MET A C 1
ATOM 889 O O . MET A 1 116 ? -13.396 5.019 5.398 1.00 95.56 116 MET A O 1
ATOM 893 N N . LEU A 1 117 ? -12.623 4.609 7.460 1.00 94.31 117 LEU A N 1
ATOM 894 C CA . LEU A 1 117 ? -11.337 5.235 7.197 1.00 94.31 117 LEU A CA 1
ATOM 895 C C . LEU A 1 117 ? -10.575 4.371 6.182 1.00 94.31 117 LEU A C 1
ATOM 897 O O . LEU A 1 117 ? -10.424 3.167 6.380 1.00 94.31 117 LEU A O 1
ATOM 901 N N . VAL A 1 118 ? -10.136 5.002 5.096 1.00 91.00 118 VAL A N 1
ATOM 902 C CA . VAL A 1 118 ? -9.364 4.391 4.012 1.00 91.00 118 VAL A CA 1
ATOM 903 C C . VAL A 1 118 ? -8.098 5.223 3.876 1.00 91.00 118 VAL A C 1
ATOM 905 O O . VAL A 1 118 ? -8.130 6.321 3.327 1.00 91.00 118 VAL A O 1
ATOM 908 N N . GLU A 1 119 ? -7.012 4.726 4.453 1.00 90.50 119 GLU A N 1
ATOM 909 C CA . GLU A 1 119 ? -5.690 5.358 4.442 1.00 90.50 119 GLU A CA 1
ATOM 910 C C . GLU A 1 119 ? -4.638 4.282 4.148 1.00 90.50 119 GLU A C 1
ATOM 912 O O . GLU A 1 119 ? -4.898 3.088 4.298 1.00 90.50 119 GLU A O 1
ATOM 917 N N . ASP A 1 120 ? -3.440 4.683 3.740 1.00 87.38 120 ASP A N 1
ATOM 918 C CA . ASP A 1 120 ? -2.322 3.763 3.519 1.00 87.38 120 ASP A CA 1
ATOM 919 C C . ASP A 1 120 ? -2.029 2.934 4.789 1.00 87.38 120 ASP A C 1
ATOM 921 O O . ASP A 1 120 ? -1.821 3.479 5.873 1.00 87.38 120 ASP A O 1
ATOM 925 N N . GLY A 1 121 ? -2.031 1.602 4.666 1.00 89.75 121 GLY A N 1
ATOM 926 C CA . GLY A 1 121 ? -1.924 0.670 5.802 1.00 89.75 121 GLY A CA 1
ATOM 927 C C . GLY A 1 121 ? -3.220 0.454 6.591 1.00 89.75 121 GLY A C 1
ATOM 928 O O . GLY A 1 121 ? -3.229 -0.300 7.560 1.00 89.75 121 GLY A O 1
ATOM 929 N N . LEU A 1 122 ? -4.312 1.095 6.171 1.00 91.38 122 LEU A N 1
ATOM 930 C CA . LEU A 1 122 ? -5.662 1.017 6.729 1.00 91.38 122 LEU A CA 1
ATOM 931 C C . LEU A 1 122 ? -6.687 0.964 5.587 1.00 91.38 122 LEU A C 1
ATOM 933 O O . LEU A 1 122 ? -7.562 1.824 5.469 1.00 91.38 122 LEU A O 1
ATOM 937 N N . LEU A 1 123 ? -6.558 -0.038 4.718 1.00 87.50 123 LEU A N 1
ATOM 938 C CA . LEU A 1 123 ? -7.447 -0.260 3.582 1.00 87.50 123 LEU A CA 1
ATOM 939 C C . LEU A 1 123 ? -8.337 -1.482 3.868 1.00 87.50 123 LEU A C 1
ATOM 941 O O . LEU A 1 123 ? -7.865 -2.608 3.744 1.00 87.50 123 LEU A O 1
ATOM 945 N N . PRO A 1 124 ? -9.605 -1.278 4.260 1.00 88.25 124 PRO A N 1
ATOM 946 C CA . PRO A 1 124 ? -10.032 -0.179 5.120 1.00 88.25 124 PRO A CA 1
ATOM 947 C C . PRO A 1 124 ? -9.597 -0.405 6.589 1.00 88.25 124 PRO A C 1
ATOM 949 O O . PRO A 1 124 ? -9.093 -1.470 6.953 1.00 88.25 124 PRO A O 1
ATOM 952 N N . ALA A 1 125 ? -9.793 0.594 7.453 1.00 93.69 125 ALA A N 1
ATOM 953 C CA . ALA A 1 125 ? -9.448 0.553 8.877 1.00 93.69 125 ALA A CA 1
ATOM 954 C C . ALA A 1 125 ? -10.391 -0.356 9.694 1.00 93.69 125 ALA A C 1
ATOM 956 O O . ALA A 1 125 ? -11.258 0.112 10.442 1.00 93.69 125 ALA A O 1
ATOM 957 N N . MET A 1 126 ? -10.214 -1.663 9.534 1.00 94.31 126 MET A N 1
ATOM 958 C CA . MET A 1 126 ? -11.054 -2.707 10.104 1.00 94.31 126 MET A CA 1
ATOM 959 C C . MET A 1 126 ? -10.186 -3.830 10.669 1.00 94.31 126 MET A C 1
ATOM 961 O O . MET A 1 126 ? -9.307 -4.345 9.983 1.00 94.31 126 MET A O 1
ATOM 965 N N . PHE A 1 127 ? -10.463 -4.224 11.909 1.00 94.94 127 PHE A N 1
ATOM 966 C CA . PHE A 1 127 ? -9.736 -5.274 12.620 1.00 94.94 127 PHE A CA 1
ATOM 967 C C . PHE A 1 127 ? -10.710 -6.204 13.338 1.00 94.94 127 PHE A C 1
ATOM 969 O O . PHE A 1 127 ? -11.797 -5.785 13.732 1.00 94.94 127 PHE A O 1
ATOM 976 N N . ARG A 1 128 ? -10.322 -7.458 13.572 1.00 94.94 128 ARG A N 1
ATOM 977 C CA . ARG A 1 128 ? -11.110 -8.367 14.418 1.00 94.94 128 ARG A CA 1
ATOM 978 C C . ARG A 1 128 ? -11.085 -7.895 15.867 1.00 94.94 128 ARG A C 1
ATOM 980 O O . ARG A 1 128 ? -10.021 -7.614 16.408 1.00 94.94 128 ARG A O 1
ATOM 987 N N . ASP A 1 129 ? -12.237 -7.843 16.525 1.00 96.19 129 ASP A N 1
ATOM 988 C CA . ASP A 1 129 ? -12.297 -7.436 17.927 1.00 96.19 129 ASP A CA 1
ATOM 989 C C . ASP A 1 129 ? -11.920 -8.595 18.856 1.00 96.19 129 ASP A C 1
ATOM 991 O O . ASP A 1 129 ? -12.747 -9.429 19.226 1.00 96.19 129 ASP A O 1
ATOM 995 N N . ASN A 1 130 ? -10.645 -8.648 19.232 1.00 95.12 130 ASN A N 1
ATOM 996 C CA . ASN A 1 130 ? -10.114 -9.594 20.205 1.00 95.12 130 ASN A CA 1
ATOM 997 C C . ASN A 1 130 ? -9.102 -8.913 21.145 1.00 95.12 130 ASN A C 1
ATOM 999 O O . ASN A 1 130 ? -8.703 -7.764 20.942 1.00 95.12 130 ASN A O 1
ATOM 1003 N N . ALA A 1 131 ? -8.698 -9.621 22.205 1.00 94.69 131 ALA A N 1
ATOM 1004 C CA . ALA A 1 131 ? -7.804 -9.075 23.228 1.00 94.69 131 ALA A CA 1
ATOM 1005 C C . ALA A 1 131 ? -6.442 -8.633 22.661 1.00 94.69 131 ALA A C 1
ATOM 1007 O O . ALA A 1 131 ? -5.930 -7.591 23.063 1.00 94.69 131 ALA A O 1
ATOM 1008 N N . ASP A 1 132 ? -5.894 -9.387 21.705 1.00 93.94 132 ASP A N 1
ATOM 1009 C CA . ASP A 1 132 ? -4.622 -9.074 21.047 1.00 93.94 132 ASP A CA 1
ATOM 1010 C C . ASP A 1 132 ? -4.722 -7.777 20.226 1.00 93.94 132 ASP A C 1
ATOM 1012 O O . ASP A 1 132 ? -3.953 -6.842 20.440 1.00 93.94 132 ASP A O 1
ATOM 1016 N N . THR A 1 133 ? -5.756 -7.642 19.393 1.00 95.19 133 THR A N 1
ATOM 1017 C CA . THR A 1 133 ? -6.030 -6.425 18.611 1.00 95.19 133 THR A CA 1
ATOM 1018 C C . THR A 1 133 ? -6.206 -5.216 19.521 1.00 95.19 133 THR A C 1
ATOM 1020 O O . THR A 1 133 ? -5.625 -4.157 19.277 1.00 95.19 133 THR A O 1
ATOM 1023 N N . ARG A 1 134 ? -6.965 -5.361 20.614 1.00 95.69 134 ARG A N 1
ATOM 1024 C CA . ARG A 1 134 ? -7.137 -4.279 21.590 1.00 95.69 134 ARG A CA 1
ATOM 1025 C C . ARG A 1 134 ? -5.812 -3.885 22.243 1.00 95.69 134 ARG A C 1
ATOM 1027 O O . ARG A 1 134 ? -5.556 -2.693 22.361 1.00 95.69 134 ARG A O 1
ATOM 1034 N N . ALA A 1 135 ? -4.960 -4.843 22.607 1.00 94.50 135 ALA A N 1
ATOM 1035 C CA . ALA A 1 135 ? -3.640 -4.571 23.180 1.00 94.50 135 ALA A CA 1
ATOM 1036 C C . ALA A 1 135 ? -2.651 -3.959 22.168 1.00 94.50 135 ALA A C 1
ATOM 1038 O O . ALA A 1 135 ? -1.739 -3.224 22.554 1.00 94.50 135 ALA A O 1
ATOM 1039 N N . ARG A 1 136 ? -2.817 -4.232 20.868 1.00 95.19 136 ARG A N 1
ATOM 1040 C CA . ARG A 1 136 ? -2.039 -3.605 19.785 1.00 95.19 136 ARG A CA 1
ATOM 1041 C C . ARG A 1 136 ? -2.449 -2.156 19.533 1.00 95.19 136 ARG A C 1
ATOM 1043 O O . ARG A 1 136 ? -1.579 -1.316 19.328 1.00 95.19 136 ARG A O 1
ATOM 1050 N N . LEU A 1 137 ? -3.749 -1.860 19.569 1.00 95.62 137 LEU A N 1
ATOM 1051 C CA . LEU A 1 137 ? -4.279 -0.521 19.286 1.00 95.62 137 LEU A CA 1
ATOM 1052 C C . LEU A 1 137 ? -4.258 0.408 20.503 1.00 95.62 137 LEU A C 1
ATOM 1054 O O . LEU A 1 137 ? -4.004 1.602 20.351 1.00 95.62 137 LEU A O 1
ATOM 1058 N N . PHE A 1 138 ? -4.528 -0.114 21.699 1.00 95.75 138 PHE A N 1
ATOM 1059 C CA . PHE A 1 138 ? -4.755 0.692 22.896 1.00 95.75 138 PHE A CA 1
ATOM 1060 C C . PHE A 1 138 ? -3.752 0.382 24.012 1.00 95.75 138 PHE A C 1
ATOM 1062 O O . PHE A 1 138 ? -3.273 -0.743 24.156 1.00 95.75 138 PHE A O 1
ATOM 1069 N N . ASP A 1 139 ? -3.433 1.396 24.815 1.00 93.12 139 ASP A N 1
ATOM 1070 C CA . ASP A 1 139 ? -2.692 1.247 26.065 1.00 93.12 139 ASP A CA 1
ATOM 1071 C C . ASP A 1 139 ? -3.594 0.749 27.214 1.00 93.12 139 ASP A C 1
ATOM 1073 O O . ASP A 1 139 ? -4.808 0.581 27.070 1.00 93.12 139 ASP A O 1
ATOM 1077 N N . GLN A 1 140 ? -3.005 0.531 28.394 1.00 89.25 140 GLN A N 1
ATOM 1078 C CA . GLN A 1 140 ? -3.743 0.087 29.587 1.00 89.25 140 GLN A CA 1
ATOM 1079 C C . GLN A 1 140 ? -4.807 1.094 30.063 1.00 89.25 140 GLN A C 1
ATOM 1081 O O . GLN A 1 140 ? -5.718 0.718 30.796 1.00 89.25 140 GLN A O 1
ATOM 1086 N N . ALA A 1 141 ? -4.702 2.362 29.657 1.00 88.31 141 ALA A N 1
ATOM 1087 C CA . ALA A 1 141 ? -5.674 3.410 29.947 1.00 88.31 141 ALA A CA 1
ATOM 1088 C C . ALA A 1 141 ? -6.749 3.546 28.847 1.00 88.31 141 ALA A C 1
ATOM 1090 O O . ALA A 1 141 ? -7.586 4.447 28.926 1.00 88.31 141 ALA A O 1
ATOM 1091 N N . GLY A 1 142 ? -6.736 2.679 27.827 1.00 87.31 142 GLY A N 1
ATOM 1092 C CA . GLY A 1 142 ? -7.670 2.703 26.702 1.00 87.31 142 GLY A CA 1
ATOM 1093 C C . GLY A 1 142 ? -7.387 3.803 25.675 1.00 87.31 142 GLY A C 1
ATOM 1094 O O . GLY A 1 142 ? -8.239 4.089 24.834 1.00 87.31 142 GLY A O 1
ATOM 1095 N N . LYS A 1 143 ? -6.218 4.451 25.724 1.00 91.44 143 LYS A N 1
ATOM 1096 C CA . LYS A 1 143 ? -5.814 5.441 24.720 1.00 91.44 143 LYS A CA 1
ATOM 1097 C C . LYS A 1 143 ? -5.149 4.749 23.547 1.00 91.44 143 LYS A C 1
ATOM 1099 O O . LYS A 1 143 ? -4.419 3.782 23.727 1.00 91.44 143 LYS A O 1
ATOM 1104 N N . LEU A 1 144 ? -5.378 5.275 22.346 1.00 94.06 144 LEU A N 1
ATOM 1105 C CA . LEU A 1 144 ? -4.676 4.801 21.160 1.00 94.06 144 LEU A CA 1
ATOM 1106 C C . LEU A 1 144 ? -3.168 4.992 21.353 1.00 94.06 144 LEU A C 1
ATOM 1108 O O . LEU A 1 144 ? -2.738 6.067 21.780 1.00 94.06 144 LEU A O 1
ATOM 1112 N N . ARG A 1 145 ? -2.390 3.961 21.037 1.00 93.75 145 ARG A N 1
ATOM 1113 C CA . ARG A 1 145 ? -0.935 3.984 21.165 1.00 93.75 145 ARG A CA 1
ATOM 1114 C C . ARG A 1 145 ? -0.253 3.868 19.812 1.00 93.75 145 ARG A C 1
ATOM 1116 O O . ARG A 1 145 ? -0.776 3.282 18.868 1.00 93.75 145 ARG A O 1
ATOM 1123 N N . GLU A 1 146 ? 0.961 4.386 19.762 1.00 94.75 146 GLU A N 1
ATOM 1124 C CA . GLU A 1 146 ? 1.876 4.168 18.653 1.00 94.75 146 GLU A CA 1
ATOM 1125 C C . GLU A 1 146 ? 2.709 2.908 18.923 1.00 94.75 146 GLU A C 1
ATOM 1127 O O . GLU A 1 146 ? 3.191 2.726 20.048 1.00 94.75 146 GLU A O 1
ATOM 1132 N N . PRO A 1 147 ? 2.895 2.020 17.933 1.00 95.75 147 PRO A N 1
ATOM 1133 C CA . PRO A 1 147 ? 3.721 0.838 18.120 1.00 95.75 147 PRO A CA 1
ATOM 1134 C C . PRO A 1 147 ? 5.206 1.215 18.185 1.00 95.75 147 PRO A C 1
ATOM 1136 O O . PRO A 1 147 ? 5.671 2.161 17.542 1.00 95.75 147 PRO A O 1
ATOM 1139 N N . THR A 1 148 ? 5.970 0.459 18.960 1.00 95.81 148 THR A N 1
ATOM 1140 C CA . THR A 1 148 ? 7.433 0.554 19.014 1.00 95.81 148 THR A CA 1
ATOM 1141 C C . THR A 1 148 ? 8.073 -0.138 17.808 1.00 95.81 148 THR A C 1
ATOM 1143 O O . THR A 1 148 ? 7.451 -0.982 17.167 1.00 95.81 148 THR A O 1
ATOM 1146 N N . LEU A 1 149 ? 9.349 0.149 17.511 1.00 95.81 149 LEU A N 1
ATOM 1147 C CA . LEU A 1 149 ? 10.061 -0.531 16.416 1.00 95.81 149 LEU A CA 1
ATOM 1148 C C . LEU A 1 149 ? 10.057 -2.060 16.582 1.00 95.81 149 LEU A C 1
ATOM 1150 O O . LEU A 1 149 ? 9.893 -2.774 15.600 1.00 95.81 149 LEU A O 1
ATOM 1154 N N . ALA A 1 150 ? 10.212 -2.559 17.812 1.00 96.00 150 ALA A N 1
ATOM 1155 C CA . ALA A 1 150 ? 10.206 -3.995 18.086 1.00 96.00 150 ALA A CA 1
ATOM 1156 C C . ALA A 1 150 ? 8.865 -4.642 17.706 1.00 96.00 150 ALA A C 1
ATOM 1158 O O . ALA A 1 150 ? 8.861 -5.659 17.019 1.00 96.00 150 ALA A O 1
ATOM 1159 N N . GLU A 1 151 ? 7.753 -4.011 18.089 1.00 96.12 151 GLU A N 1
ATOM 1160 C CA . GLU A 1 151 ? 6.402 -4.480 17.756 1.00 96.12 151 GLU A CA 1
ATOM 1161 C C . GLU A 1 151 ? 6.120 -4.390 16.258 1.00 96.12 151 GLU A C 1
ATOM 1163 O O . GLU A 1 151 ?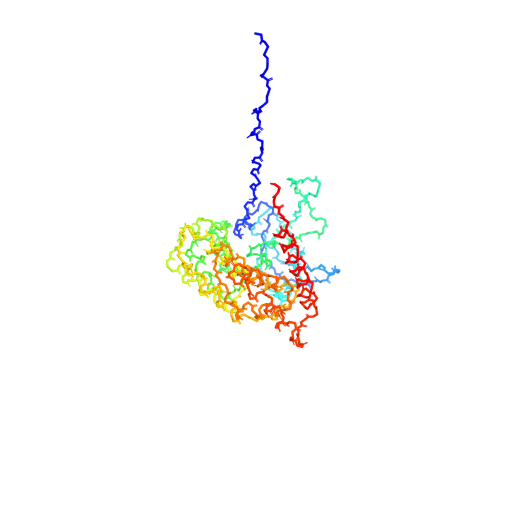 5.507 -5.291 15.697 1.00 96.12 151 GLU A O 1
ATOM 1168 N N . VAL A 1 152 ? 6.588 -3.327 15.597 1.00 96.75 152 VAL A N 1
ATOM 1169 C CA . VAL A 1 152 ? 6.452 -3.185 14.143 1.00 96.75 152 VAL A CA 1
ATOM 1170 C C . VAL A 1 152 ? 7.207 -4.295 13.418 1.00 96.75 152 VAL A C 1
ATOM 1172 O O . VAL A 1 152 ? 6.652 -4.909 12.516 1.00 96.75 152 VAL A O 1
ATOM 1175 N N . VAL A 1 153 ? 8.447 -4.585 13.824 1.00 96.62 153 VAL A N 1
ATOM 1176 C CA . VAL A 1 153 ? 9.276 -5.642 13.223 1.00 96.62 153 VAL A CA 1
ATOM 1177 C C . VAL A 1 153 ? 8.669 -7.027 13.434 1.00 96.62 153 VAL A C 1
ATOM 1179 O O . VAL A 1 153 ? 8.659 -7.824 12.501 1.00 96.62 153 VAL A O 1
ATOM 1182 N N . GLU A 1 154 ? 8.156 -7.313 14.630 1.00 95.88 154 GLU A N 1
ATOM 1183 C CA . GLU A 1 154 ? 7.424 -8.554 14.918 1.00 95.88 154 GLU A CA 1
ATOM 1184 C C . GLU A 1 154 ? 6.137 -8.656 14.088 1.00 95.88 154 GLU A C 1
ATOM 1186 O O . GLU A 1 154 ? 5.807 -9.708 13.545 1.00 95.88 154 GLU A O 1
ATOM 1191 N N . GLY A 1 155 ? 5.442 -7.534 13.932 1.00 94.94 155 GLY A N 1
ATOM 1192 C CA . GLY A 1 155 ? 4.204 -7.433 13.181 1.00 94.94 155 GLY A CA 1
ATOM 1193 C C . GLY A 1 155 ? 4.333 -7.632 11.668 1.00 94.94 155 GLY A C 1
ATOM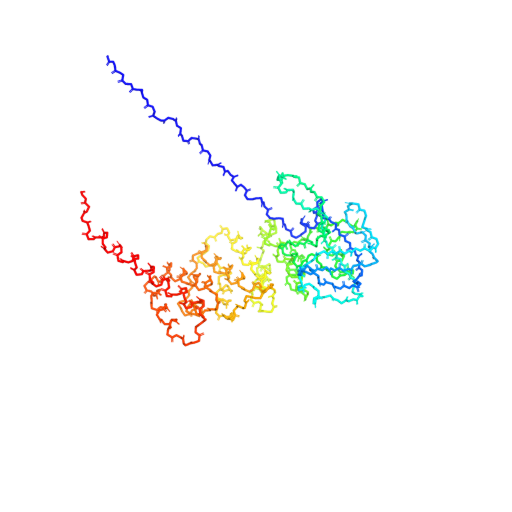 1194 O O . GLY A 1 155 ? 3.337 -7.940 11.018 1.00 94.94 155 GLY A O 1
ATOM 1195 N N . LEU A 1 156 ? 5.534 -7.513 11.089 1.00 95.88 156 LEU A N 1
ATOM 1196 C CA . LEU A 1 156 ? 5.751 -7.797 9.661 1.00 95.88 156 LEU A CA 1
ATOM 1197 C C . LEU A 1 156 ? 5.528 -9.279 9.316 1.00 95.88 156 LEU A C 1
ATOM 1199 O O . LEU A 1 156 ? 5.178 -9.597 8.183 1.00 95.88 156 LEU A O 1
ATOM 1203 N N . SER A 1 157 ? 5.704 -10.184 10.280 1.00 94.12 157 SER A N 1
ATOM 1204 C CA . SER A 1 157 ? 5.442 -11.621 10.120 1.00 94.12 157 SER A CA 1
ATOM 1205 C C . SER A 1 157 ? 4.075 -12.048 10.664 1.00 94.12 157 SER A C 1
ATOM 1207 O O . SER A 1 157 ? 3.890 -13.215 10.988 1.00 94.12 157 SER A O 1
ATOM 1209 N N . HIS A 1 158 ? 3.142 -11.113 10.847 1.00 93.00 158 HIS A N 1
ATOM 1210 C CA . HIS A 1 158 ? 1.818 -11.426 11.376 1.00 93.00 158 HIS A CA 1
ATOM 1211 C C . HIS A 1 158 ? 0.961 -12.167 10.334 1.00 93.00 158 HIS A C 1
ATOM 1213 O O . HIS A 1 158 ? 0.924 -11.761 9.175 1.00 93.00 158 HIS A O 1
ATOM 1219 N N . ASP A 1 159 ? 0.229 -13.202 10.762 1.00 89.56 159 ASP A N 1
ATOM 1220 C CA . ASP A 1 159 ? -0.589 -14.049 9.873 1.00 89.56 159 ASP A CA 1
ATOM 1221 C C . ASP A 1 159 ? -1.773 -13.301 9.234 1.00 89.56 159 ASP A C 1
ATOM 1223 O O . ASP A 1 159 ? -2.265 -13.675 8.174 1.00 89.56 159 ASP A O 1
ATOM 1227 N N . ASP A 1 160 ? -2.262 -12.254 9.901 1.00 88.00 160 ASP A N 1
ATOM 1228 C CA . ASP A 1 160 ? -3.297 -11.356 9.373 1.00 88.00 160 ASP A CA 1
ATOM 1229 C C . ASP A 1 160 ? -2.684 -10.283 8.446 1.00 88.00 160 ASP A C 1
ATOM 1231 O O . ASP A 1 160 ? -1.952 -9.409 8.938 1.00 88.00 160 ASP A O 1
ATOM 1235 N N . PRO A 1 161 ? -3.025 -10.272 7.139 1.00 85.81 161 PRO A N 1
ATOM 1236 C CA . PRO A 1 161 ? -2.522 -9.285 6.184 1.00 85.81 161 PRO A CA 1
ATOM 1237 C C . PRO A 1 161 ? -2.871 -7.836 6.544 1.00 85.81 161 PRO A C 1
ATOM 1239 O O . PRO A 1 161 ? -2.114 -6.925 6.205 1.00 85.81 161 PRO A O 1
ATOM 1242 N N . HIS A 1 162 ? -3.981 -7.592 7.256 1.00 88.44 162 HIS A N 1
ATOM 1243 C CA . HIS A 1 162 ? -4.334 -6.242 7.708 1.00 88.44 162 HIS A CA 1
ATOM 1244 C C . HIS A 1 162 ? -3.304 -5.719 8.714 1.00 88.44 162 HIS A C 1
ATOM 1246 O O . HIS A 1 162 ? -2.859 -4.574 8.614 1.00 88.44 162 HIS A O 1
ATOM 1252 N N . TRP A 1 163 ? -2.866 -6.572 9.642 1.00 93.00 163 TRP A N 1
ATOM 1253 C CA . TRP A 1 163 ? -1.815 -6.226 10.595 1.00 93.00 163 TRP A CA 1
ATOM 1254 C C . TRP A 1 163 ? -0.457 -6.080 9.920 1.00 93.00 163 TRP A C 1
ATOM 1256 O O . TRP A 1 163 ? 0.250 -5.106 10.176 1.00 93.00 163 TRP A O 1
ATOM 1266 N N . GLN A 1 164 ? -0.120 -6.987 9.008 1.00 92.62 164 GLN A N 1
ATOM 1267 C CA . GLN A 1 164 ? 1.107 -6.889 8.225 1.00 92.62 164 GLN A CA 1
ATOM 1268 C C . GLN A 1 164 ? 1.179 -5.560 7.448 1.00 92.62 164 GLN A C 1
ATOM 1270 O O . GLN A 1 164 ? 2.198 -4.865 7.496 1.00 92.62 164 GLN A O 1
ATOM 1275 N N . SER A 1 165 ? 0.081 -5.158 6.797 1.00 92.44 165 SER A N 1
ATOM 1276 C CA . SER A 1 165 ? -0.018 -3.885 6.074 1.00 92.44 165 SER A CA 1
ATOM 1277 C C . SER A 1 165 ? 0.058 -2.674 7.006 1.00 92.44 165 SER A C 1
ATOM 1279 O O . SER A 1 165 ? 0.801 -1.731 6.714 1.00 92.44 165 SER A O 1
ATOM 1281 N N . TYR A 1 166 ? -0.617 -2.719 8.159 1.00 95.56 166 TYR A N 1
ATOM 1282 C CA . TYR A 1 166 ? -0.527 -1.686 9.194 1.00 95.56 166 TYR A CA 1
ATOM 1283 C C . TYR A 1 166 ? 0.926 -1.453 9.629 1.00 95.56 166 TYR A C 1
ATOM 1285 O O . TYR A 1 166 ? 1.425 -0.327 9.585 1.00 95.56 166 TYR A O 1
ATOM 1293 N N . TYR A 1 167 ? 1.645 -2.517 9.990 1.00 96.75 167 TYR A N 1
ATOM 1294 C CA . TYR A 1 167 ? 3.022 -2.413 10.471 1.00 96.75 167 TYR A CA 1
ATOM 1295 C C . TYR A 1 167 ? 4.010 -2.007 9.369 1.00 96.75 167 TYR A C 1
ATOM 1297 O O . TYR A 1 167 ? 4.895 -1.182 9.613 1.00 96.75 167 TYR A O 1
ATOM 1305 N N . ALA A 1 168 ? 3.836 -2.496 8.139 1.00 96.25 168 ALA A N 1
ATOM 1306 C CA . ALA A 1 168 ? 4.643 -2.064 6.999 1.00 96.25 168 ALA A CA 1
ATOM 1307 C C . ALA A 1 168 ? 4.525 -0.548 6.749 1.00 96.25 168 ALA A C 1
ATOM 1309 O O . ALA A 1 168 ? 5.532 0.132 6.530 1.00 96.25 168 ALA A O 1
ATOM 1310 N N . HIS A 1 169 ? 3.310 0.002 6.839 1.00 95.56 169 HIS A N 1
ATOM 1311 C CA . HIS A 1 169 ? 3.063 1.431 6.647 1.00 95.56 169 HIS A CA 1
ATOM 1312 C C . HIS A 1 169 ? 3.484 2.283 7.844 1.00 95.56 169 HIS A C 1
ATOM 1314 O O . HIS A 1 169 ? 4.033 3.365 7.640 1.00 95.56 169 HIS A O 1
ATOM 1320 N N . GLU A 1 170 ? 3.341 1.789 9.077 1.00 95.69 170 GLU A N 1
ATOM 1321 C CA . GLU A 1 170 ? 3.962 2.409 10.252 1.00 95.69 170 GLU A CA 1
ATOM 1322 C C . GLU A 1 170 ? 5.462 2.598 10.025 1.00 95.69 170 GLU A C 1
ATOM 1324 O O . GLU A 1 170 ? 5.973 3.717 10.119 1.00 95.69 170 GLU A O 1
ATOM 1329 N N . LEU A 1 171 ? 6.152 1.528 9.621 1.00 94.50 171 LEU A N 1
ATOM 1330 C CA . LEU A 1 171 ? 7.581 1.567 9.339 1.00 94.50 171 LEU A CA 1
ATOM 1331 C C . LEU A 1 171 ? 7.913 2.519 8.178 1.00 94.50 171 LEU A C 1
ATOM 1333 O O . LEU A 1 171 ? 8.887 3.267 8.251 1.00 94.50 171 LEU A O 1
ATOM 1337 N N . SER A 1 172 ? 7.109 2.537 7.112 1.00 92.62 172 SER A N 1
ATOM 1338 C CA . SER A 1 172 ? 7.344 3.393 5.942 1.00 92.62 172 SER A CA 1
ATOM 1339 C C . SER A 1 172 ? 7.072 4.874 6.179 1.00 92.62 172 SER A C 1
ATOM 1341 O O . SER A 1 172 ? 7.688 5.712 5.519 1.00 92.62 172 SER A O 1
ATOM 1343 N N . MET A 1 173 ? 6.164 5.225 7.087 1.00 92.00 173 MET A N 1
ATOM 1344 C CA . MET A 1 173 ? 5.734 6.611 7.285 1.00 92.00 173 MET A CA 1
ATOM 1345 C C . MET A 1 173 ? 6.465 7.272 8.448 1.00 92.00 173 MET A C 1
ATOM 1347 O O . MET A 1 173 ? 6.964 8.389 8.302 1.00 92.00 173 MET A O 1
ATOM 1351 N N . ARG A 1 174 ? 6.728 6.542 9.533 1.00 92.56 174 ARG A N 1
ATOM 1352 C CA . ARG A 1 174 ? 7.405 7.071 10.726 1.00 92.56 174 ARG A CA 1
ATOM 1353 C C . ARG A 1 174 ? 8.925 7.134 10.601 1.00 92.56 174 ARG A C 1
ATOM 1355 O O . ARG A 1 174 ? 9.625 6.120 10.573 1.00 92.56 174 ARG A O 1
ATOM 1362 N N . THR A 1 175 ? 9.451 8.353 10.488 1.00 88.88 175 THR A N 1
ATOM 1363 C CA . THR A 1 175 ? 10.888 8.616 10.301 1.00 88.88 175 THR A CA 1
ATOM 1364 C C . THR A 1 175 ? 11.722 8.220 11.516 1.00 88.88 175 THR A C 1
ATOM 1366 O O . THR A 1 175 ? 12.859 7.783 11.343 1.00 88.88 175 THR A O 1
ATOM 1369 N N . ASP A 1 176 ? 11.162 8.327 12.722 1.00 90.94 176 ASP A N 1
ATOM 1370 C CA . ASP A 1 176 ? 11.758 7.876 13.981 1.00 90.94 176 ASP A CA 1
ATOM 1371 C C . ASP A 1 176 ? 11.995 6.362 13.978 1.00 90.94 176 ASP A C 1
ATOM 1373 O O . ASP A 1 176 ? 13.077 5.914 14.354 1.00 90.94 176 ASP A O 1
ATOM 1377 N N . LEU A 1 177 ? 11.053 5.571 13.456 1.00 92.69 177 LEU A N 1
ATOM 1378 C CA . LEU A 1 177 ? 11.249 4.130 13.303 1.00 92.69 177 LEU A CA 1
ATOM 1379 C C . LEU A 1 177 ? 12.319 3.824 12.247 1.00 92.69 177 LEU A C 1
ATOM 1381 O O . LEU A 1 177 ? 13.231 3.037 12.505 1.00 92.69 177 LEU A O 1
ATOM 1385 N N . ARG A 1 178 ? 12.270 4.489 11.080 1.00 88.44 178 ARG A N 1
ATOM 1386 C CA . ARG A 1 178 ? 13.252 4.282 9.991 1.00 88.44 178 ARG A CA 1
ATOM 1387 C C . ARG A 1 178 ? 14.678 4.646 10.361 1.00 88.44 178 ARG A C 1
ATOM 1389 O O . ARG A 1 178 ? 15.618 3.994 9.908 1.00 88.44 178 ARG A O 1
ATOM 1396 N N . ALA A 1 179 ? 14.854 5.672 11.186 1.00 87.25 179 ALA A N 1
ATOM 1397 C CA . ALA A 1 179 ? 16.171 6.105 11.633 1.00 87.25 179 ALA A CA 1
ATOM 1398 C C . ALA A 1 179 ? 16.903 5.034 12.460 1.00 87.25 179 ALA A C 1
ATOM 1400 O O . ALA A 1 179 ? 18.129 5.068 12.525 1.00 87.25 179 ALA A O 1
ATOM 1401 N N . ASN A 1 180 ? 16.170 4.082 13.046 1.00 89.69 180 ASN A N 1
ATOM 1402 C CA . ASN A 1 180 ? 16.685 3.094 13.991 1.00 89.69 180 ASN A CA 1
ATOM 1403 C C . ASN A 1 180 ? 16.743 1.662 13.421 1.00 89.69 180 ASN A C 1
ATOM 1405 O O . ASN A 1 180 ? 16.822 0.702 14.183 1.00 89.69 180 ASN A O 1
ATOM 1409 N N . TRP A 1 181 ? 16.709 1.491 12.092 1.00 91.06 181 TRP A N 1
ATOM 1410 C CA . TRP A 1 181 ? 16.794 0.164 11.467 1.00 91.06 181 TRP A CA 1
ATOM 1411 C C . TRP A 1 181 ? 18.151 -0.504 11.701 1.00 91.06 181 TRP A C 1
ATOM 1413 O O . TRP A 1 181 ? 19.172 -0.120 11.120 1.00 91.06 181 TRP A O 1
ATOM 1423 N N . ASP A 1 182 ? 18.129 -1.573 12.485 1.00 90.81 182 ASP A N 1
ATOM 1424 C CA . ASP A 1 182 ? 19.255 -2.469 12.701 1.00 90.81 182 ASP A CA 1
ATOM 1425 C C . ASP A 1 182 ? 19.253 -3.646 11.705 1.00 90.81 182 ASP A C 1
ATOM 1427 O O . ASP A 1 182 ? 18.441 -3.730 10.776 1.00 90.81 182 ASP A O 1
ATOM 1431 N N . ARG A 1 183 ? 20.189 -4.585 11.884 1.00 91.31 183 ARG A N 1
ATOM 1432 C CA . ARG A 1 183 ? 20.276 -5.784 11.038 1.00 91.31 183 ARG A CA 1
ATOM 1433 C C . ARG A 1 183 ? 19.017 -6.649 11.137 1.00 91.31 183 ARG A C 1
ATOM 1435 O O . ARG A 1 183 ? 18.563 -7.139 10.110 1.00 91.31 183 ARG A O 1
ATOM 1442 N N . LYS A 1 184 ? 18.451 -6.816 12.339 1.00 93.62 184 LYS A N 1
ATOM 1443 C CA . LYS A 1 184 ? 17.243 -7.625 12.561 1.00 93.62 184 LYS A CA 1
ATOM 1444 C C . LYS A 1 184 ? 16.054 -7.044 11.796 1.00 93.62 184 LYS A C 1
ATOM 1446 O O . LYS A 1 184 ? 15.357 -7.777 11.101 1.00 93.62 184 LYS A O 1
ATOM 1451 N N . THR A 1 185 ? 15.881 -5.727 11.870 1.00 94.25 185 THR A N 1
ATOM 1452 C CA . THR A 1 185 ? 14.849 -4.982 11.142 1.00 94.25 185 THR A CA 1
ATOM 1453 C C . THR A 1 185 ? 14.995 -5.182 9.639 1.00 94.25 185 THR A C 1
ATOM 1455 O O . THR A 1 185 ? 14.030 -5.546 8.977 1.00 94.25 185 THR A O 1
ATOM 1458 N N . ARG A 1 186 ? 16.211 -5.027 9.093 1.00 93.88 186 ARG A N 1
ATOM 1459 C CA . ARG A 1 186 ? 16.464 -5.250 7.658 1.00 93.88 186 ARG A CA 1
ATOM 1460 C C . ARG A 1 186 ? 16.118 -6.669 7.222 1.00 93.88 186 ARG A C 1
ATOM 1462 O O . ARG A 1 186 ? 15.512 -6.836 6.175 1.00 93.88 186 ARG A O 1
ATOM 1469 N N . THR A 1 187 ? 16.463 -7.673 8.026 1.00 95.06 187 THR A N 1
ATOM 1470 C CA . THR A 1 187 ? 16.132 -9.071 7.729 1.00 95.06 187 THR A CA 1
ATOM 1471 C C . THR A 1 187 ? 14.622 -9.312 7.705 1.00 95.06 187 THR A C 1
ATOM 1473 O O . THR A 1 187 ? 14.141 -9.972 6.791 1.00 95.06 187 THR A O 1
ATOM 1476 N N . ALA A 1 188 ? 13.866 -8.749 8.653 1.00 95.88 188 ALA A N 1
ATOM 1477 C CA . ALA A 1 188 ? 12.405 -8.862 8.661 1.00 95.88 188 ALA A CA 1
ATOM 1478 C C . ALA A 1 188 ? 11.762 -8.146 7.460 1.00 95.88 188 ALA A C 1
ATOM 1480 O O . ALA A 1 188 ? 10.877 -8.693 6.807 1.00 95.88 188 ALA A O 1
ATOM 1481 N N . VAL A 1 189 ? 12.251 -6.947 7.129 1.00 96.00 189 VAL A N 1
ATOM 1482 C CA . VAL A 1 189 ? 11.801 -6.185 5.957 1.00 96.00 189 VAL A CA 1
ATOM 1483 C C . VAL A 1 189 ? 12.095 -6.943 4.662 1.00 96.00 189 VAL A C 1
ATOM 1485 O O . VAL A 1 189 ? 11.210 -7.074 3.823 1.00 96.00 189 VAL A O 1
ATOM 1488 N N . GLU A 1 190 ? 13.310 -7.472 4.498 1.00 95.62 190 GLU A N 1
ATOM 1489 C CA . GLU A 1 190 ? 13.683 -8.257 3.319 1.00 95.62 190 GLU A CA 1
ATOM 1490 C C . GLU A 1 190 ? 12.836 -9.528 3.186 1.00 95.62 190 GLU A C 1
ATOM 1492 O O . GLU A 1 190 ? 12.403 -9.852 2.080 1.00 95.62 190 GLU A O 1
ATOM 1497 N N . ALA A 1 191 ? 12.571 -10.224 4.296 1.00 95.56 191 ALA A N 1
ATOM 1498 C CA . ALA A 1 191 ? 11.717 -11.407 4.295 1.00 95.56 191 ALA A CA 1
ATOM 1499 C C . ALA A 1 191 ? 10.325 -11.076 3.739 1.00 95.56 191 ALA A C 1
ATOM 1501 O O . ALA A 1 191 ? 9.877 -11.728 2.799 1.00 95.56 191 ALA A O 1
ATOM 1502 N N . LEU A 1 192 ? 9.699 -10.004 4.234 1.00 95.69 192 LEU A N 1
ATOM 1503 C CA . LEU A 1 192 ? 8.380 -9.586 3.768 1.00 95.69 192 LEU A CA 1
ATOM 1504 C C . LEU A 1 192 ? 8.390 -9.068 2.317 1.00 95.69 192 LEU A C 1
ATOM 1506 O O . LEU A 1 192 ? 7.484 -9.352 1.543 1.00 95.69 192 LEU A O 1
ATOM 1510 N N . MET A 1 193 ? 9.433 -8.350 1.893 1.00 95.31 193 MET A N 1
ATOM 1511 C CA . MET A 1 193 ? 9.574 -7.920 0.492 1.00 95.31 193 MET A CA 1
ATOM 1512 C C . MET A 1 193 ? 9.597 -9.099 -0.489 1.00 95.31 193 MET A C 1
ATOM 1514 O O . MET A 1 193 ? 9.063 -8.995 -1.600 1.00 95.31 193 MET A O 1
ATOM 1518 N N . ARG A 1 194 ? 10.246 -10.200 -0.093 1.00 94.31 194 ARG A N 1
ATOM 1519 C CA . ARG A 1 194 ? 10.414 -11.410 -0.906 1.00 94.31 194 ARG A CA 1
ATOM 1520 C C . ARG A 1 194 ? 9.209 -12.345 -0.855 1.00 94.31 194 ARG A C 1
ATOM 1522 O O . ARG A 1 194 ? 9.059 -13.141 -1.778 1.00 94.31 194 ARG A O 1
ATOM 1529 N N . ASP A 1 195 ? 8.378 -12.242 0.175 1.00 92.94 195 ASP A N 1
ATOM 1530 C CA . ASP A 1 195 ? 7.180 -13.058 0.331 1.00 92.94 195 ASP A CA 1
ATOM 1531 C C . ASP A 1 195 ? 6.193 -12.799 -0.818 1.00 92.94 195 ASP A C 1
ATOM 1533 O O . ASP A 1 195 ? 5.760 -11.671 -1.051 1.00 92.94 195 ASP A O 1
ATOM 1537 N N . VAL A 1 196 ? 5.891 -13.844 -1.590 1.00 88.69 196 VAL A N 1
ATOM 1538 C CA . VAL A 1 196 ? 5.017 -13.759 -2.766 1.00 88.69 196 VAL A CA 1
ATOM 1539 C C . VAL A 1 196 ? 3.550 -13.651 -2.359 1.00 88.69 196 VAL A C 1
ATOM 1541 O O . VAL A 1 196 ? 2.792 -13.018 -3.092 1.00 88.69 196 VAL A O 1
ATOM 1544 N N . ASP A 1 197 ? 3.190 -14.196 -1.197 1.00 88.44 197 ASP A N 1
ATOM 1545 C CA . ASP A 1 197 ? 1.815 -14.271 -0.700 1.00 88.44 197 ASP A CA 1
ATOM 1546 C C . ASP A 1 197 ? 1.438 -13.053 0.161 1.00 88.44 197 ASP A C 1
ATOM 1548 O O . ASP A 1 197 ? 0.263 -12.827 0.457 1.00 88.44 197 ASP A O 1
ATOM 1552 N N . ALA A 1 198 ? 2.426 -12.235 0.534 1.00 90.19 198 ALA A N 1
ATOM 1553 C CA . ALA A 1 198 ? 2.214 -11.003 1.278 1.00 90.19 198 ALA A CA 1
ATOM 1554 C C . ALA A 1 198 ? 1.507 -9.911 0.460 1.00 90.19 198 ALA A C 1
ATOM 1556 O O . ALA A 1 198 ? 1.667 -9.794 -0.761 1.00 90.19 198 ALA A O 1
ATOM 1557 N N . ASP A 1 199 ? 0.786 -9.044 1.175 1.00 87.31 199 ASP A N 1
ATOM 1558 C CA . ASP A 1 199 ? 0.007 -7.952 0.591 1.00 87.31 199 ASP A CA 1
ATOM 1559 C C . ASP A 1 199 ? 0.883 -7.025 -0.293 1.00 87.31 199 ASP A C 1
ATOM 1561 O O . ASP A 1 199 ? 1.898 -6.487 0.178 1.00 87.31 199 ASP A O 1
ATOM 1565 N N . PRO A 1 200 ? 0.516 -6.793 -1.573 1.00 89.06 200 PRO A N 1
ATOM 1566 C CA . PRO A 1 200 ? 1.317 -5.977 -2.483 1.00 89.06 200 PRO A CA 1
ATOM 1567 C C . PRO A 1 200 ? 1.555 -4.543 -1.992 1.00 89.06 200 PRO A C 1
ATOM 1569 O O . PRO A 1 200 ? 2.643 -4.000 -2.202 1.00 89.06 200 PRO A O 1
ATOM 1572 N N . ALA A 1 201 ? 0.589 -3.923 -1.306 1.00 87.94 201 ALA A N 1
ATOM 1573 C CA . ALA A 1 201 ? 0.754 -2.569 -0.784 1.00 87.94 201 ALA A CA 1
ATOM 1574 C C . ALA A 1 201 ? 1.716 -2.536 0.404 1.00 87.94 201 ALA A C 1
ATOM 1576 O O . ALA A 1 201 ? 2.556 -1.635 0.479 1.00 87.94 201 ALA A O 1
ATOM 1577 N N . ALA A 1 202 ? 1.666 -3.536 1.289 1.00 92.44 202 ALA A N 1
ATOM 1578 C CA . ALA A 1 202 ? 2.643 -3.688 2.366 1.00 92.44 202 ALA A CA 1
ATOM 1579 C C . ALA A 1 202 ? 4.071 -3.790 1.802 1.00 92.44 202 ALA A C 1
ATOM 1581 O O . ALA A 1 202 ? 4.971 -3.046 2.205 1.00 92.44 202 ALA A O 1
ATOM 1582 N N . ARG A 1 203 ? 4.269 -4.643 0.790 1.00 94.50 203 ARG A N 1
ATOM 1583 C CA . ARG A 1 203 ? 5.564 -4.815 0.114 1.00 94.50 203 ARG A CA 1
ATOM 1584 C C . ARG A 1 203 ? 6.025 -3.533 -0.584 1.00 94.50 203 ARG A C 1
ATOM 1586 O O . ARG A 1 203 ? 7.182 -3.138 -0.436 1.00 94.50 203 ARG A O 1
ATOM 1593 N N . ALA A 1 204 ? 5.129 -2.843 -1.296 1.00 93.06 204 ALA A N 1
ATOM 1594 C CA . ALA A 1 204 ? 5.413 -1.561 -1.950 1.00 93.06 204 ALA A CA 1
ATOM 1595 C C . ALA A 1 204 ? 5.872 -0.496 -0.944 1.00 93.06 204 ALA A C 1
ATOM 1597 O O . ALA A 1 204 ? 6.853 0.219 -1.170 1.00 93.06 204 ALA A O 1
ATOM 1598 N N . SER A 1 205 ? 5.172 -0.412 0.187 1.00 93.19 205 SER A N 1
ATOM 1599 C CA . SER A 1 205 ? 5.488 0.479 1.302 1.00 93.19 205 SER A CA 1
ATOM 1600 C C . SER A 1 205 ? 6.902 0.232 1.825 1.00 93.19 205 SER A C 1
ATOM 1602 O O . SER A 1 205 ? 7.705 1.159 1.919 1.00 93.19 205 SER A O 1
ATOM 1604 N N . LEU A 1 206 ? 7.270 -1.034 2.035 1.00 95.38 206 LEU A N 1
ATOM 1605 C CA . LEU A 1 206 ? 8.607 -1.397 2.492 1.00 95.38 206 LEU A CA 1
ATOM 1606 C C . LEU A 1 206 ? 9.712 -1.063 1.486 1.00 95.38 206 LEU A C 1
ATOM 1608 O O . LEU A 1 206 ? 10.773 -0.602 1.910 1.00 95.38 206 LEU A O 1
ATOM 1612 N N . PHE A 1 207 ? 9.496 -1.235 0.176 1.00 95.06 207 PHE A N 1
ATOM 1613 C CA . PHE A 1 207 ? 10.496 -0.829 -0.826 1.00 95.06 207 PHE A CA 1
ATOM 1614 C C . PHE A 1 207 ? 10.749 0.675 -0.785 1.00 95.06 207 PHE A C 1
ATOM 1616 O O . PHE A 1 207 ? 11.903 1.106 -0.748 1.00 95.06 207 PHE A O 1
ATOM 1623 N N . ARG A 1 208 ? 9.681 1.474 -0.698 1.00 91.75 208 ARG A N 1
ATOM 1624 C CA . ARG A 1 208 ? 9.790 2.931 -0.546 1.00 91.75 208 ARG A CA 1
ATOM 1625 C C . ARG A 1 208 ? 10.494 3.304 0.761 1.00 91.75 208 ARG A C 1
ATOM 1627 O O . ARG A 1 208 ? 11.375 4.163 0.757 1.00 91.75 208 ARG A O 1
ATOM 1634 N N . ALA A 1 209 ? 10.171 2.621 1.859 1.00 91.88 209 ALA A N 1
ATOM 1635 C CA . ALA A 1 209 ? 10.807 2.819 3.158 1.00 91.88 209 ALA A CA 1
ATOM 1636 C C . ALA A 1 209 ? 12.315 2.528 3.122 1.00 91.88 209 ALA A C 1
ATOM 1638 O O . ALA A 1 209 ? 13.108 3.331 3.613 1.00 91.88 209 ALA A O 1
ATOM 1639 N N . ALA A 1 210 ? 12.710 1.402 2.521 1.00 92.12 210 ALA A N 1
ATOM 1640 C CA . ALA A 1 210 ? 14.101 0.979 2.406 1.00 92.12 210 ALA A CA 1
ATOM 1641 C C . ALA A 1 210 ? 14.921 1.932 1.527 1.00 92.12 210 ALA A C 1
ATOM 1643 O O . ALA A 1 210 ? 16.035 2.305 1.900 1.00 92.12 210 ALA A O 1
ATOM 1644 N N . ALA A 1 211 ? 14.346 2.387 0.411 1.00 90.00 211 ALA A N 1
ATOM 1645 C CA . ALA A 1 211 ? 14.960 3.387 -0.457 1.00 90.00 211 ALA A CA 1
ATOM 1646 C C . ALA A 1 211 ? 15.158 4.727 0.263 1.00 90.00 211 ALA A C 1
ATOM 1648 O O . ALA A 1 211 ? 16.232 5.318 0.193 1.00 90.00 211 ALA A O 1
ATOM 1649 N N . ALA A 1 212 ? 14.151 5.176 1.020 1.00 87.38 212 ALA A N 1
ATOM 1650 C CA . ALA A 1 212 ? 14.220 6.416 1.791 1.00 87.38 212 ALA A CA 1
ATOM 1651 C C . ALA A 1 212 ? 15.184 6.338 2.991 1.00 87.38 212 ALA A C 1
ATOM 1653 O O . ALA A 1 212 ? 15.735 7.356 3.410 1.00 87.38 212 ALA A O 1
ATOM 1654 N N . GLN A 1 213 ? 15.378 5.150 3.575 1.00 84.25 213 GLN A N 1
ATOM 1655 C CA . GLN A 1 213 ? 16.280 4.938 4.712 1.00 84.25 213 GLN A CA 1
ATOM 1656 C C . GLN A 1 213 ? 17.753 5.063 4.316 1.00 84.25 213 GLN A C 1
ATOM 1658 O O . GLN A 1 213 ? 18.588 5.419 5.154 1.00 84.25 213 GLN A O 1
ATOM 1663 N N . GLN A 1 214 ? 18.082 4.792 3.054 1.00 74.56 214 GLN A N 1
ATOM 1664 C CA . GLN A 1 214 ? 19.454 4.750 2.585 1.00 74.56 214 GLN A CA 1
ATOM 1665 C C . GLN A 1 214 ? 20.069 6.158 2.512 1.00 74.56 214 GLN A C 1
ATOM 1667 O O . GLN A 1 214 ? 20.067 6.827 1.483 1.00 74.56 214 GLN A O 1
ATOM 1672 N N . ARG A 1 215 ? 20.637 6.599 3.640 1.00 57.34 215 ARG A N 1
ATOM 1673 C CA . ARG A 1 215 ? 21.384 7.861 3.782 1.00 57.34 215 ARG A CA 1
ATOM 1674 C C . ARG A 1 215 ? 22.761 7.833 3.112 1.00 57.34 215 ARG A C 1
ATOM 1676 O O . ARG A 1 215 ? 23.324 8.888 2.841 1.00 57.34 215 ARG A O 1
ATOM 1683 N N . GLU A 1 216 ? 23.296 6.649 2.827 1.00 52.97 216 GLU A N 1
ATOM 1684 C CA . GLU A 1 216 ? 24.612 6.469 2.217 1.00 52.97 216 GLU A CA 1
ATOM 1685 C C . GLU A 1 216 ? 24.467 5.825 0.839 1.00 52.97 216 GLU A C 1
ATOM 1687 O O . GLU A 1 216 ? 23.870 4.755 0.692 1.00 52.97 216 GLU A O 1
ATOM 1692 N N . ARG A 1 217 ? 25.038 6.472 -0.182 1.00 53.88 217 ARG A N 1
ATOM 1693 C CA . ARG A 1 217 ? 25.189 5.940 -1.545 1.00 53.88 217 ARG A CA 1
ATOM 1694 C C . ARG A 1 217 ? 26.158 4.748 -1.547 1.00 53.88 217 ARG A C 1
ATOM 1696 O O . ARG A 1 217 ? 27.243 4.821 -2.115 1.00 53.88 217 ARG A O 1
ATOM 1703 N N . ALA A 1 218 ? 25.802 3.660 -0.869 1.00 59.75 218 ALA A N 1
ATOM 1704 C CA . ALA A 1 218 ? 26.441 2.373 -1.066 1.00 59.75 218 ALA A CA 1
ATOM 1705 C C . ALA A 1 218 ? 26.319 2.002 -2.550 1.00 59.75 218 ALA A C 1
ATOM 1707 O O . ALA A 1 218 ? 25.266 2.210 -3.153 1.00 59.75 218 ALA A O 1
ATOM 1708 N N . ALA A 1 219 ? 27.393 1.455 -3.123 1.00 60.97 219 ALA A N 1
ATOM 1709 C CA . ALA A 1 219 ? 27.459 1.111 -4.543 1.00 60.97 219 ALA A CA 1
ATOM 1710 C C . ALA A 1 219 ? 26.343 0.142 -4.985 1.00 60.97 219 ALA A C 1
ATOM 1712 O O . ALA A 1 219 ? 25.948 0.162 -6.145 1.00 60.97 219 ALA A O 1
ATOM 1713 N N . ALA A 1 220 ? 25.811 -0.663 -4.057 1.00 72.19 220 ALA A N 1
ATOM 1714 C CA . ALA A 1 220 ? 24.631 -1.492 -4.267 1.00 72.19 220 ALA A CA 1
ATOM 1715 C C . ALA A 1 220 ? 23.717 -1.452 -3.024 1.00 72.19 220 ALA A C 1
ATOM 1717 O O . ALA A 1 220 ? 24.142 -1.873 -1.942 1.00 72.19 220 ALA A O 1
ATOM 1718 N N . PRO A 1 221 ? 22.473 -0.956 -3.141 1.00 87.94 221 PRO A N 1
ATOM 1719 C CA . PRO A 1 221 ? 21.475 -1.056 -2.082 1.00 87.94 221 PRO A CA 1
ATOM 1720 C C . PRO A 1 221 ? 21.183 -2.508 -1.692 1.00 87.94 221 PRO A C 1
ATOM 1722 O O . PRO A 1 221 ? 20.963 -3.349 -2.560 1.00 87.94 221 PRO A O 1
ATOM 1725 N N . TRP A 1 222 ? 21.093 -2.813 -0.395 1.00 90.06 222 TRP A N 1
ATOM 1726 C CA . TRP A 1 222 ? 20.746 -4.168 0.069 1.00 90.06 222 TRP A CA 1
ATOM 1727 C C . TRP A 1 222 ? 19.352 -4.616 -0.408 1.00 90.06 222 TRP A C 1
ATOM 1729 O O . TRP A 1 222 ? 19.132 -5.797 -0.649 1.00 90.06 222 TRP A O 1
ATOM 1739 N N . TRP A 1 223 ? 18.429 -3.668 -0.603 1.00 92.62 223 TRP A N 1
ATOM 1740 C CA . TRP A 1 223 ? 17.076 -3.919 -1.102 1.00 92.62 223 TRP A CA 1
ATOM 1741 C C . TRP A 1 223 ? 17.014 -4.090 -2.631 1.00 92.62 223 TRP A C 1
ATOM 1743 O O . TRP A 1 223 ? 15.992 -4.543 -3.147 1.00 92.62 223 TRP A O 1
ATOM 1753 N N . ALA A 1 224 ? 18.088 -3.772 -3.371 1.00 93.62 224 ALA A N 1
ATOM 1754 C CA . ALA A 1 224 ? 18.104 -3.872 -4.834 1.00 93.62 224 ALA A CA 1
ATOM 1755 C C . ALA A 1 224 ? 17.992 -5.324 -5.318 1.00 93.62 224 ALA A C 1
ATOM 1757 O O . ALA A 1 224 ? 17.275 -5.593 -6.277 1.00 93.62 224 ALA A O 1
ATOM 1758 N N . GLY A 1 225 ? 18.653 -6.266 -4.633 1.00 94.12 225 GLY A N 1
ATOM 1759 C CA . GLY A 1 225 ? 18.532 -7.700 -4.919 1.00 94.12 225 GLY A CA 1
ATOM 1760 C C . GLY A 1 225 ? 17.078 -8.185 -4.834 1.00 94.12 225 GLY A C 1
ATOM 1761 O O . GLY A 1 225 ? 16.547 -8.643 -5.845 1.00 94.12 225 GLY A O 1
ATOM 1762 N N . PRO A 1 226 ? 16.399 -8.012 -3.682 1.00 95.31 226 PRO A N 1
ATOM 1763 C CA . PRO A 1 226 ? 14.968 -8.288 -3.547 1.00 95.31 226 PRO A CA 1
ATOM 1764 C C . PRO A 1 226 ? 14.095 -7.619 -4.620 1.00 95.31 226 PRO A C 1
ATOM 1766 O O . PRO A 1 226 ? 13.222 -8.273 -5.181 1.00 95.31 226 PRO A O 1
ATOM 1769 N N . ALA A 1 227 ? 14.337 -6.344 -4.945 1.00 95.62 227 ALA A N 1
ATOM 1770 C CA . ALA A 1 227 ? 13.578 -5.616 -5.968 1.00 95.62 227 ALA A CA 1
ATOM 1771 C C . ALA A 1 227 ? 13.720 -6.245 -7.367 1.00 95.62 227 ALA A C 1
ATOM 1773 O O . ALA A 1 227 ? 12.729 -6.467 -8.064 1.00 95.62 227 ALA A O 1
ATOM 1774 N N . LEU A 1 228 ? 14.947 -6.583 -7.773 1.00 95.50 228 LEU A N 1
ATOM 1775 C CA . LEU A 1 228 ? 15.208 -7.257 -9.047 1.00 95.50 228 LEU A CA 1
ATOM 1776 C C . LEU A 1 228 ? 14.608 -8.669 -9.078 1.00 95.50 228 LEU A C 1
ATOM 1778 O O . LEU A 1 228 ? 14.072 -9.086 -10.105 1.00 95.50 228 LEU A O 1
ATOM 1782 N N . ASP A 1 229 ? 14.645 -9.394 -7.960 1.00 94.88 229 ASP A N 1
ATOM 1783 C CA . ASP A 1 229 ? 14.041 -10.724 -7.848 1.00 94.88 229 ASP A CA 1
ATOM 1784 C C . ASP A 1 229 ? 12.512 -10.677 -7.966 1.00 94.88 229 ASP A C 1
ATOM 1786 O O . ASP A 1 229 ? 11.923 -11.542 -8.621 1.00 94.88 229 ASP A O 1
ATOM 1790 N N . VAL A 1 230 ? 11.867 -9.636 -7.428 1.00 94.50 230 VAL A N 1
ATOM 1791 C CA . VAL A 1 230 ? 10.439 -9.372 -7.660 1.00 94.50 230 VAL A CA 1
ATOM 1792 C C . VAL A 1 230 ? 10.175 -9.180 -9.149 1.00 94.50 230 VAL A C 1
ATOM 1794 O O . VAL A 1 230 ? 9.330 -9.875 -9.711 1.00 94.50 230 VAL A O 1
ATOM 1797 N N . LEU A 1 231 ? 10.933 -8.312 -9.828 1.00 94.38 231 LEU A N 1
ATOM 1798 C CA . LEU A 1 231 ? 10.750 -8.108 -11.267 1.00 94.38 231 LEU A CA 1
ATOM 1799 C C . LEU A 1 231 ? 11.004 -9.390 -12.076 1.00 94.38 231 LEU A C 1
ATOM 1801 O O . LEU A 1 231 ? 10.391 -9.568 -13.125 1.00 94.38 231 LEU A O 1
ATOM 1805 N N . ARG A 1 232 ? 11.868 -10.301 -11.618 1.00 94.25 232 ARG A N 1
ATOM 1806 C CA . ARG A 1 232 ? 12.140 -11.588 -12.286 1.00 94.25 232 ARG A CA 1
ATOM 1807 C C . ARG A 1 232 ? 11.041 -12.625 -12.089 1.00 94.25 232 ARG A C 1
ATOM 1809 O O . ARG A 1 232 ? 10.758 -13.374 -13.020 1.00 94.25 232 ARG A O 1
ATOM 1816 N N . THR A 1 233 ? 10.453 -12.693 -10.901 1.00 90.31 233 THR A N 1
ATOM 1817 C CA . THR A 1 233 ? 9.582 -13.813 -10.508 1.00 90.31 233 THR A CA 1
ATOM 1818 C C . THR A 1 233 ? 8.100 -13.471 -10.539 1.00 90.31 233 THR A C 1
ATOM 1820 O O . THR A 1 233 ? 7.288 -14.364 -10.775 1.00 90.31 233 THR A O 1
ATOM 1823 N N . HIS A 1 234 ? 7.733 -12.198 -10.373 1.00 87.94 234 HIS A N 1
ATOM 1824 C CA . HIS A 1 234 ? 6.331 -11.800 -10.351 1.00 87.94 234 HIS A CA 1
ATOM 1825 C C . HIS A 1 234 ? 5.654 -12.042 -11.707 1.00 87.94 234 HIS A C 1
ATOM 1827 O O . HIS A 1 234 ? 6.278 -11.964 -12.779 1.00 87.94 234 HIS A O 1
ATOM 1833 N N . VAL A 1 235 ? 4.365 -12.369 -11.639 1.00 84.56 235 VAL A N 1
ATOM 1834 C CA . VAL A 1 235 ? 3.532 -12.657 -12.805 1.00 84.56 235 VAL A CA 1
ATOM 1835 C C . VAL A 1 235 ? 3.271 -11.355 -13.564 1.00 84.56 235 VAL A C 1
ATOM 1837 O O . VAL A 1 235 ? 2.964 -10.325 -12.977 1.00 84.56 235 VAL A O 1
ATOM 1840 N N . THR A 1 236 ? 3.413 -11.389 -14.890 1.00 79.31 236 THR A N 1
ATOM 1841 C CA . THR A 1 236 ? 3.258 -10.206 -15.758 1.00 79.31 236 THR A CA 1
ATOM 1842 C C . THR A 1 236 ? 1.828 -10.013 -16.272 1.00 79.31 236 THR A C 1
ATOM 1844 O O . THR A 1 236 ? 1.577 -9.098 -17.051 1.00 79.31 236 THR A O 1
ATOM 1847 N N . LEU A 1 237 ? 0.909 -10.904 -15.894 1.00 71.25 237 LEU A N 1
ATOM 1848 C CA . LEU A 1 237 ? -0.534 -10.737 -16.057 1.00 71.25 237 LEU A CA 1
ATOM 1849 C C . LEU A 1 237 ? -1.047 -10.025 -14.808 1.00 71.25 237 LEU A C 1
ATOM 1851 O O . LEU A 1 237 ? -1.404 -10.666 -13.827 1.00 71.25 237 LEU A O 1
ATOM 1855 N N . VAL A 1 238 ? -1.004 -8.701 -14.839 1.00 61.81 238 VAL A N 1
ATOM 1856 C CA . VAL A 1 238 ? -1.486 -7.853 -13.756 1.00 61.81 238 VAL A CA 1
ATOM 1857 C C . VAL A 1 238 ? -2.894 -7.425 -14.137 1.00 61.81 238 VAL A C 1
ATOM 1859 O O . VAL A 1 238 ? -3.070 -6.588 -15.021 1.00 61.81 238 VAL A O 1
ATOM 1862 N N . GLU A 1 239 ? -3.915 -8.087 -13.606 1.00 56.16 239 GLU A N 1
ATOM 1863 C CA . GLU A 1 239 ? -5.289 -7.744 -13.965 1.00 56.16 239 GLU A CA 1
ATOM 1864 C C . GLU A 1 239 ? -5.657 -6.384 -13.363 1.00 56.16 239 GLU A C 1
ATOM 1866 O O . GLU A 1 239 ? -5.431 -6.121 -12.188 1.00 56.16 239 GLU A O 1
ATOM 1871 N N . ALA A 1 240 ? -6.260 -5.502 -14.160 1.00 50.25 240 ALA A N 1
ATOM 1872 C CA . ALA A 1 240 ? -6.884 -4.293 -13.635 1.00 50.25 240 ALA A CA 1
ATOM 1873 C C . ALA A 1 240 ? -8.239 -4.671 -13.013 1.00 50.25 240 ALA A C 1
ATOM 1875 O O . ALA A 1 240 ? -9.292 -4.415 -13.594 1.00 50.25 240 ALA A O 1
ATOM 1876 N N . ARG A 1 241 ? -8.221 -5.365 -11.869 1.00 54.16 241 ARG A N 1
ATOM 1877 C CA . ARG A 1 241 ? -9.411 -5.521 -11.022 1.00 54.16 241 ARG A CA 1
ATOM 1878 C C . ARG A 1 241 ? -9.434 -4.404 -9.988 1.00 54.16 241 ARG A C 1
ATOM 1880 O O . ARG A 1 241 ? -8.389 -4.031 -9.459 1.00 54.16 241 ARG A O 1
ATOM 1887 N N . ASP A 1 242 ? -10.625 -3.912 -9.658 1.00 51.03 242 ASP A N 1
ATOM 1888 C CA . ASP A 1 242 ? -10.801 -2.996 -8.532 1.00 51.03 242 ASP A CA 1
ATOM 1889 C C . ASP A 1 242 ? -10.273 -3.661 -7.248 1.00 51.03 242 ASP A C 1
ATOM 1891 O O . ASP A 1 242 ? -10.796 -4.682 -6.803 1.00 51.03 242 ASP A O 1
ATOM 1895 N N . GLY A 1 243 ? -9.211 -3.092 -6.671 1.00 56.41 243 GLY A N 1
ATOM 1896 C CA . GLY A 1 243 ? -8.535 -3.627 -5.485 1.00 56.41 243 GLY A CA 1
ATOM 1897 C C . GLY A 1 243 ? -7.298 -4.499 -5.750 1.00 56.41 243 GLY A C 1
ATOM 1898 O O . GLY A 1 243 ? -6.663 -4.905 -4.779 1.00 56.41 243 GLY A O 1
ATOM 1899 N N . ASP A 1 244 ? -6.906 -4.759 -7.006 1.00 69.94 244 ASP A N 1
ATOM 1900 C CA . ASP A 1 244 ? -5.615 -5.399 -7.309 1.00 69.94 244 ASP A CA 1
ATOM 1901 C C . ASP A 1 244 ? -4.474 -4.368 -7.254 1.00 69.94 244 ASP A C 1
ATOM 1903 O O . ASP A 1 244 ? -4.250 -3.577 -8.173 1.00 69.94 244 ASP A O 1
ATOM 1907 N N . LEU A 1 245 ? -3.735 -4.383 -6.143 1.00 74.75 245 LEU A N 1
ATOM 1908 C CA . LEU A 1 245 ? -2.616 -3.473 -5.881 1.00 74.75 245 LEU A CA 1
ATOM 1909 C C . LEU A 1 245 ? -1.287 -3.974 -6.479 1.00 74.75 245 LEU A C 1
ATOM 1911 O O . LEU A 1 245 ? -0.242 -3.350 -6.276 1.00 74.75 245 LEU A O 1
ATOM 1915 N N . SER A 1 246 ? -1.298 -5.074 -7.241 1.00 82.81 246 SER A N 1
ATOM 1916 C CA . SER A 1 246 ? -0.090 -5.667 -7.829 1.00 82.81 246 SER A CA 1
ATOM 1917 C C . SER A 1 246 ? 0.563 -4.745 -8.862 1.00 82.81 246 SER A C 1
ATOM 1919 O O . SER A 1 246 ? 1.790 -4.639 -8.909 1.00 82.81 246 SER A O 1
ATOM 1921 N N . ALA A 1 247 ? -0.227 -4.005 -9.649 1.00 84.62 247 ALA A N 1
ATOM 1922 C CA . ALA A 1 247 ? 0.313 -3.042 -10.613 1.00 84.62 247 ALA A CA 1
ATOM 1923 C C . ALA A 1 247 ? 1.069 -1.907 -9.916 1.00 84.62 247 ALA A C 1
ATOM 1925 O O . ALA A 1 247 ? 2.183 -1.554 -10.310 1.00 84.62 247 ALA A O 1
ATOM 1926 N N . ASP A 1 248 ? 0.474 -1.362 -8.856 1.00 86.12 248 ASP A N 1
ATOM 1927 C CA . ASP A 1 248 ? 1.067 -0.290 -8.063 1.00 86.12 248 ASP A CA 1
ATOM 1928 C C . ASP A 1 248 ? 2.301 -0.755 -7.295 1.00 86.12 248 ASP A C 1
ATOM 1930 O O . ASP A 1 248 ? 3.277 -0.005 -7.179 1.00 86.12 248 ASP A O 1
ATOM 1934 N N . PHE A 1 249 ? 2.303 -2.004 -6.834 1.00 91.81 249 PHE A N 1
ATOM 1935 C CA . PHE A 1 249 ? 3.477 -2.632 -6.249 1.00 91.81 249 PHE A CA 1
ATOM 1936 C C . PHE A 1 249 ? 4.639 -2.701 -7.242 1.00 91.81 249 PHE A C 1
ATOM 1938 O O . PHE A 1 249 ? 5.715 -2.173 -6.959 1.00 91.81 249 PHE A O 1
ATOM 1945 N N . ILE A 1 250 ? 4.427 -3.273 -8.430 1.00 93.88 250 ILE A N 1
ATOM 1946 C CA . ILE A 1 250 ? 5.485 -3.387 -9.444 1.00 93.88 250 ILE A CA 1
ATOM 1947 C C . ILE A 1 250 ? 5.953 -2.013 -9.924 1.00 93.88 250 ILE A C 1
ATOM 1949 O O . ILE A 1 250 ? 7.156 -1.786 -10.073 1.00 93.88 250 ILE A O 1
ATOM 1953 N N . ARG A 1 251 ? 5.030 -1.064 -10.107 1.00 92.00 251 ARG A N 1
ATOM 1954 C CA . ARG A 1 251 ? 5.370 0.330 -10.412 1.00 92.00 251 ARG A CA 1
ATOM 1955 C C . ARG A 1 251 ? 6.274 0.927 -9.335 1.00 92.00 251 ARG A C 1
ATOM 1957 O O . ARG A 1 251 ? 7.292 1.521 -9.675 1.00 92.00 251 ARG A O 1
ATOM 1964 N N . SER A 1 252 ? 5.952 0.704 -8.060 1.00 92.94 252 SER A N 1
ATOM 1965 C CA . SER A 1 252 ? 6.776 1.161 -6.934 1.00 92.94 252 SER A CA 1
ATOM 1966 C C . SER A 1 252 ? 8.170 0.530 -6.952 1.00 92.94 252 SER A C 1
ATOM 1968 O O . SER A 1 252 ? 9.147 1.214 -6.668 1.00 92.94 252 SER A O 1
ATOM 1970 N N . VAL A 1 253 ? 8.294 -0.747 -7.325 1.00 96.06 253 VAL A N 1
ATOM 1971 C CA . VAL A 1 253 ? 9.599 -1.414 -7.470 1.00 96.06 253 VAL A CA 1
ATOM 1972 C C . VAL A 1 253 ? 10.434 -0.760 -8.576 1.00 96.06 253 VAL A C 1
ATOM 1974 O O . VAL A 1 253 ? 11.604 -0.449 -8.344 1.00 96.06 253 VAL A O 1
ATOM 1977 N N . PHE A 1 254 ? 9.843 -0.489 -9.746 1.00 95.75 254 PHE A N 1
ATOM 1978 C CA . PHE A 1 254 ? 10.521 0.255 -10.814 1.00 95.75 254 PHE A CA 1
ATOM 1979 C C . PHE A 1 254 ? 10.935 1.661 -10.367 1.00 95.75 254 PHE A C 1
ATOM 1981 O O . PHE A 1 254 ? 12.093 2.025 -10.554 1.00 95.75 254 PHE A O 1
ATOM 1988 N N . ASP A 1 255 ? 10.029 2.422 -9.742 1.00 94.19 255 ASP A N 1
ATOM 1989 C CA . ASP A 1 255 ? 10.298 3.782 -9.252 1.00 94.19 255 ASP A CA 1
ATOM 1990 C C . ASP A 1 255 ? 11.485 3.799 -8.272 1.00 94.19 255 ASP A C 1
ATOM 1992 O O . ASP A 1 255 ? 12.367 4.658 -8.336 1.00 94.19 255 ASP A O 1
ATOM 1996 N N . VAL A 1 256 ? 11.538 2.815 -7.373 1.00 93.44 256 VAL A N 1
ATOM 1997 C CA . VAL A 1 256 ? 12.594 2.698 -6.369 1.00 93.44 256 VAL A CA 1
ATOM 1998 C C . VAL A 1 256 ? 13.943 2.346 -7.017 1.00 93.44 256 VAL A C 1
ATOM 2000 O O . VAL A 1 256 ? 14.942 3.008 -6.721 1.00 93.44 256 VAL A O 1
ATOM 2003 N N . LEU A 1 257 ? 13.983 1.395 -7.958 1.00 93.94 257 LEU A N 1
ATOM 2004 C CA . LEU A 1 257 ? 15.194 1.069 -8.730 1.00 93.94 257 LEU A CA 1
ATOM 2005 C C . LEU A 1 257 ? 15.681 2.266 -9.561 1.00 93.94 257 LEU A C 1
ATOM 2007 O O . LEU A 1 257 ? 16.870 2.593 -9.543 1.00 93.94 257 LEU A O 1
ATOM 2011 N N . GLU A 1 258 ? 14.760 2.964 -10.228 1.00 92.50 258 GLU A N 1
ATOM 2012 C CA . GLU A 1 258 ? 15.039 4.158 -11.026 1.00 92.50 258 GLU A CA 1
ATOM 2013 C C . GLU A 1 258 ? 15.631 5.281 -10.163 1.00 92.50 258 GLU A C 1
ATOM 2015 O O . GLU A 1 258 ? 16.643 5.891 -10.532 1.00 92.50 258 GLU A O 1
ATOM 2020 N N . SER A 1 259 ? 15.043 5.540 -8.991 1.00 90.19 259 SER A N 1
ATOM 2021 C CA . SER A 1 259 ? 15.513 6.581 -8.070 1.00 90.19 259 SER A CA 1
ATOM 2022 C C . SER A 1 259 ? 16.944 6.332 -7.581 1.00 90.19 259 SER A C 1
ATOM 2024 O O . SER A 1 259 ? 17.726 7.272 -7.433 1.00 90.19 259 SER A O 1
ATOM 2026 N N . ALA A 1 260 ? 17.313 5.061 -7.405 1.00 89.56 260 ALA A N 1
ATOM 2027 C CA . ALA A 1 260 ? 18.643 4.646 -6.977 1.00 89.56 260 ALA A CA 1
ATOM 2028 C C . ALA A 1 260 ? 19.608 4.364 -8.140 1.00 89.56 260 ALA A C 1
ATOM 2030 O O . ALA A 1 260 ? 20.747 3.970 -7.890 1.00 89.56 260 ALA A O 1
ATOM 2031 N N . ASN A 1 261 ? 19.186 4.579 -9.394 1.00 90.31 261 ASN A N 1
ATOM 2032 C CA . ASN A 1 261 ? 19.979 4.295 -10.594 1.00 90.31 261 ASN A CA 1
ATOM 2033 C C . ASN A 1 261 ? 20.467 2.832 -10.662 1.00 90.31 261 ASN A C 1
ATOM 2035 O O . ASN A 1 261 ? 21.600 2.571 -11.075 1.00 90.31 261 ASN A O 1
ATOM 2039 N N . VAL A 1 262 ? 19.635 1.888 -10.216 1.00 91.81 262 VAL A N 1
ATOM 2040 C CA . VAL A 1 262 ? 19.927 0.453 -10.287 1.00 91.81 262 VAL A CA 1
ATOM 2041 C C . VAL A 1 262 ? 19.487 -0.072 -11.660 1.00 91.81 262 VAL A C 1
ATOM 2043 O O . VAL A 1 262 ? 18.308 0.065 -11.995 1.00 91.81 262 VAL A O 1
ATOM 2046 N N . PRO A 1 263 ? 20.391 -0.680 -12.451 1.00 93.88 263 PRO A N 1
ATOM 2047 C CA . PRO A 1 263 ? 20.050 -1.191 -13.773 1.00 93.88 263 PRO A CA 1
ATOM 2048 C C . PRO A 1 263 ? 19.111 -2.398 -13.687 1.00 93.88 263 PRO A C 1
ATOM 2050 O O . PRO A 1 263 ? 19.222 -3.233 -12.787 1.00 93.88 263 PRO A O 1
ATOM 2053 N N . VAL A 1 264 ? 18.203 -2.496 -14.658 1.00 94.75 264 VAL A N 1
ATOM 2054 C CA . VAL A 1 264 ? 17.320 -3.651 -14.857 1.00 94.75 264 VAL A CA 1
ATOM 2055 C C . VAL A 1 264 ? 17.785 -4.394 -16.100 1.00 94.75 264 VAL A C 1
ATOM 2057 O O . VAL A 1 264 ? 17.808 -3.814 -17.182 1.00 94.75 264 VAL A O 1
ATOM 2060 N N . ASP A 1 265 ? 18.112 -5.677 -15.944 1.00 94.00 265 ASP A N 1
ATOM 2061 C CA . ASP A 1 265 ? 18.589 -6.523 -17.039 1.00 94.00 265 ASP A CA 1
ATOM 2062 C C . ASP A 1 265 ? 17.598 -6.534 -18.220 1.00 94.00 265 ASP A C 1
ATOM 2064 O O . ASP A 1 265 ? 16.385 -6.694 -18.026 1.00 94.00 265 ASP A O 1
ATOM 2068 N N . ALA A 1 266 ? 18.106 -6.478 -19.455 1.00 93.12 266 ALA A N 1
ATOM 2069 C CA . ALA A 1 266 ? 17.292 -6.492 -20.674 1.00 93.12 266 ALA A CA 1
ATOM 2070 C C . ALA A 1 266 ? 16.289 -7.655 -20.741 1.00 93.12 266 ALA A C 1
ATOM 2072 O O . ALA A 1 266 ? 15.137 -7.468 -21.135 1.00 93.12 266 ALA A O 1
ATOM 2073 N N . ALA A 1 267 ? 16.683 -8.848 -20.286 1.00 92.44 267 ALA A N 1
ATOM 2074 C CA . ALA A 1 267 ? 15.797 -10.012 -20.229 1.00 92.44 267 ALA A CA 1
ATOM 2075 C C . ALA A 1 267 ? 14.620 -9.819 -19.254 1.00 92.44 267 ALA A C 1
ATOM 2077 O O . ALA A 1 267 ? 13.505 -10.271 -19.522 1.00 92.44 267 ALA A O 1
ATOM 2078 N N . VAL A 1 268 ? 14.848 -9.131 -18.130 1.00 94.69 268 VAL A N 1
ATOM 2079 C CA . VAL A 1 268 ? 13.800 -8.806 -17.154 1.00 94.69 268 VAL A CA 1
ATOM 2080 C C . VAL A 1 268 ? 12.876 -7.740 -17.727 1.00 94.69 268 VAL A C 1
ATOM 2082 O O . VAL A 1 268 ? 11.659 -7.924 -17.711 1.00 94.69 268 VAL A O 1
ATOM 2085 N N . ALA A 1 269 ? 13.432 -6.673 -18.302 1.00 94.69 269 ALA A N 1
ATOM 2086 C CA . ALA A 1 269 ? 12.641 -5.627 -18.939 1.00 94.69 269 ALA A CA 1
ATOM 2087 C C . ALA A 1 269 ? 11.786 -6.173 -20.092 1.00 94.69 269 ALA A C 1
ATOM 2089 O O . ALA A 1 269 ? 10.605 -5.850 -20.169 1.00 94.69 269 ALA A O 1
ATOM 2090 N N . ALA A 1 270 ? 12.325 -7.067 -20.928 1.00 93.56 270 ALA A N 1
ATOM 2091 C CA . ALA A 1 270 ? 11.594 -7.706 -22.025 1.00 93.56 270 ALA A CA 1
ATOM 2092 C C . ALA A 1 270 ? 10.294 -8.385 -21.560 1.00 93.56 270 ALA A C 1
ATOM 2094 O O . ALA A 1 270 ? 9.269 -8.292 -22.239 1.00 93.56 270 ALA A O 1
ATOM 2095 N N . ARG A 1 271 ? 10.308 -9.030 -20.382 1.00 92.56 271 ARG A N 1
ATOM 2096 C CA . ARG A 1 271 ? 9.103 -9.632 -19.786 1.00 92.56 271 ARG A CA 1
ATOM 2097 C C . ARG A 1 271 ? 8.045 -8.566 -19.502 1.00 92.56 271 ARG A C 1
ATOM 2099 O O . ARG A 1 271 ? 6.901 -8.720 -19.929 1.00 92.56 271 ARG A O 1
ATOM 2106 N N . TRP A 1 272 ? 8.438 -7.473 -18.854 1.00 94.25 272 TRP A N 1
ATOM 2107 C CA . TRP A 1 272 ? 7.538 -6.381 -18.471 1.00 94.25 272 TRP A CA 1
ATOM 2108 C C . TRP A 1 272 ? 7.064 -5.525 -19.648 1.00 94.25 272 TRP A C 1
ATOM 2110 O O . TRP A 1 272 ? 5.911 -5.117 -19.662 1.00 94.25 272 TRP A O 1
ATOM 2120 N N . ILE A 1 273 ? 7.875 -5.336 -20.692 1.00 94.12 273 ILE A N 1
ATOM 2121 C CA . ILE A 1 273 ? 7.458 -4.662 -21.938 1.00 94.12 273 ILE A CA 1
ATOM 2122 C C . ILE A 1 273 ? 6.239 -5.362 -22.555 1.00 94.12 273 ILE A C 1
ATOM 2124 O O . ILE A 1 273 ? 5.366 -4.712 -23.130 1.00 94.12 273 ILE A O 1
ATOM 2128 N N . THR A 1 274 ? 6.157 -6.685 -22.404 1.00 90.50 274 THR A N 1
ATOM 2129 C CA . THR A 1 274 ? 5.074 -7.515 -22.952 1.00 90.50 274 THR A CA 1
ATOM 2130 C C . THR A 1 274 ? 3.902 -7.743 -21.995 1.00 90.50 274 THR A C 1
ATOM 2132 O O . THR A 1 274 ? 3.032 -8.558 -22.303 1.00 90.50 274 THR A O 1
ATOM 2135 N N . CYS A 1 275 ? 3.876 -7.074 -20.837 1.00 89.25 275 CYS A N 1
ATOM 2136 C CA . CYS A 1 275 ? 2.789 -7.221 -19.873 1.00 89.25 275 CYS A CA 1
ATOM 2137 C C . CYS A 1 275 ? 1.477 -6.606 -20.389 1.00 89.25 275 CYS A C 1
ATOM 2139 O O . CYS A 1 275 ? 1.435 -5.932 -21.421 1.00 89.25 275 CYS A O 1
ATOM 2141 N N . ASN A 1 276 ? 0.386 -6.837 -19.666 1.00 86.38 276 ASN A N 1
ATOM 2142 C CA . ASN A 1 276 ? -0.947 -6.311 -19.971 1.00 86.38 276 ASN A CA 1
ATOM 2143 C C . ASN A 1 276 ? -1.213 -4.902 -19.412 1.00 86.38 276 ASN A C 1
ATOM 2145 O O . ASN A 1 276 ? -2.365 -4.490 -19.358 1.00 86.38 276 ASN A O 1
ATOM 2149 N N . SER A 1 277 ? -0.172 -4.162 -19.021 1.00 87.69 277 SER A N 1
ATOM 2150 C CA . SER A 1 277 ? -0.277 -2.782 -18.545 1.00 87.69 277 SER A CA 1
ATOM 2151 C C . SER A 1 277 ? 0.672 -1.879 -19.324 1.00 87.69 277 SER A C 1
ATOM 2153 O O . SER A 1 277 ? 1.891 -1.965 -19.174 1.00 87.69 277 SER A O 1
ATOM 2155 N N . ALA A 1 278 ? 0.116 -0.964 -20.123 1.00 88.56 278 ALA A N 1
ATOM 2156 C CA . ALA A 1 278 ? 0.910 0.006 -20.879 1.00 88.56 278 ALA A CA 1
ATOM 2157 C C . ALA A 1 278 ? 1.822 0.849 -19.968 1.00 88.56 278 ALA A C 1
ATOM 2159 O O . ALA A 1 278 ? 2.968 1.114 -20.321 1.00 88.56 278 ALA A O 1
ATOM 2160 N N . ALA A 1 279 ? 1.349 1.200 -18.766 1.00 89.38 279 ALA A N 1
ATOM 2161 C CA . ALA A 1 279 ? 2.132 1.951 -17.789 1.00 89.38 279 ALA A CA 1
ATOM 2162 C C . ALA A 1 279 ? 3.354 1.161 -17.289 1.00 89.38 279 ALA A C 1
ATOM 2164 O O . ALA A 1 279 ? 4.446 1.714 -17.178 1.00 89.38 279 ALA A O 1
ATOM 2165 N N . LEU A 1 280 ? 3.208 -0.140 -17.015 1.00 92.00 280 LEU A N 1
ATOM 2166 C CA . LEU A 1 280 ? 4.340 -0.981 -16.610 1.00 92.00 280 LEU A CA 1
ATOM 2167 C C . LEU A 1 280 ? 5.292 -1.261 -17.781 1.00 92.00 280 LEU A C 1
ATOM 2169 O O . LEU A 1 280 ? 6.510 -1.250 -17.588 1.00 92.00 280 LEU A O 1
ATOM 2173 N N . SER A 1 281 ? 4.764 -1.434 -18.997 1.00 93.38 281 SER A N 1
ATOM 2174 C CA . SER A 1 281 ? 5.583 -1.507 -20.211 1.00 93.38 281 SER A CA 1
ATOM 2175 C C . SER A 1 281 ? 6.421 -0.238 -20.399 1.00 93.38 281 SER A C 1
ATOM 2177 O O . SER A 1 281 ? 7.606 -0.333 -20.711 1.00 93.38 281 SER A O 1
ATOM 2179 N N . GLU A 1 282 ? 5.845 0.944 -20.164 1.00 93.75 282 GLU A N 1
ATOM 2180 C CA . GLU A 1 282 ? 6.567 2.218 -20.210 1.00 93.75 282 GLU A CA 1
ATOM 2181 C C . GLU A 1 282 ? 7.694 2.272 -19.175 1.00 93.75 282 GLU A C 1
ATOM 2183 O O . GLU A 1 282 ? 8.823 2.619 -19.522 1.00 93.75 282 GLU A O 1
ATOM 2188 N N . ARG A 1 283 ? 7.436 1.864 -17.925 1.00 95.12 283 ARG A N 1
ATOM 2189 C CA . ARG A 1 283 ? 8.474 1.817 -16.880 1.00 95.12 283 ARG A CA 1
ATOM 2190 C C . ARG A 1 283 ? 9.629 0.887 -17.236 1.00 95.12 283 ARG A C 1
ATOM 2192 O O . ARG A 1 283 ? 10.785 1.258 -17.043 1.00 95.12 283 ARG A O 1
ATOM 2199 N N . ALA A 1 284 ? 9.338 -0.270 -17.824 1.00 95.75 284 ALA A N 1
ATOM 2200 C CA . ALA A 1 284 ? 10.370 -1.182 -18.304 1.00 95.75 284 ALA A CA 1
ATOM 2201 C C . ALA A 1 284 ? 11.205 -0.574 -19.449 1.00 95.75 284 ALA A C 1
ATOM 2203 O O . ALA A 1 284 ? 12.430 -0.697 -19.446 1.00 95.75 284 ALA A O 1
ATOM 2204 N N . LEU A 1 285 ? 10.570 0.125 -20.399 1.00 95.88 285 LEU A N 1
ATOM 2205 C CA . LEU A 1 285 ? 11.277 0.826 -21.480 1.00 95.88 285 LEU A CA 1
ATOM 2206 C C . LEU A 1 285 ? 12.135 1.982 -20.958 1.00 95.88 285 LEU A C 1
ATOM 2208 O O . LEU A 1 285 ? 13.255 2.161 -21.429 1.00 95.88 285 LEU A O 1
ATOM 2212 N N . LEU A 1 286 ? 11.649 2.742 -19.972 1.00 94.75 286 LEU A N 1
ATOM 2213 C CA . LEU A 1 286 ? 12.415 3.813 -19.329 1.00 94.75 286 LEU A CA 1
ATOM 2214 C C . LEU A 1 286 ? 13.653 3.271 -18.606 1.00 94.75 286 LEU A C 1
ATOM 2216 O O . LEU A 1 286 ? 14.735 3.846 -18.747 1.00 94.75 286 LEU A O 1
ATOM 2220 N N . ALA A 1 287 ? 13.521 2.145 -17.897 1.00 95.25 287 ALA A N 1
ATOM 2221 C CA . ALA A 1 287 ? 14.650 1.481 -17.250 1.00 95.25 287 ALA A CA 1
ATOM 2222 C C . ALA A 1 287 ? 15.736 1.088 -18.268 1.00 95.25 287 ALA A C 1
ATOM 2224 O O . ALA A 1 287 ? 16.915 1.364 -18.044 1.00 95.25 287 ALA A O 1
ATOM 2225 N N . ILE A 1 288 ? 15.341 0.533 -19.421 1.00 96.12 288 ILE A N 1
ATOM 2226 C CA . ILE A 1 288 ? 16.279 0.192 -20.501 1.00 96.12 288 ILE A CA 1
ATOM 2227 C C . ILE A 1 288 ? 16.882 1.431 -21.139 1.00 96.12 288 ILE A C 1
ATOM 2229 O O . ILE A 1 288 ? 18.096 1.510 -21.272 1.00 96.12 288 ILE A O 1
ATOM 2233 N N . ARG A 1 289 ? 16.075 2.440 -21.474 1.00 93.94 289 ARG A N 1
ATOM 2234 C CA . ARG A 1 289 ? 16.565 3.681 -22.086 1.00 93.94 289 ARG A CA 1
ATOM 2235 C C . ARG A 1 289 ? 17.674 4.339 -21.267 1.00 93.94 289 ARG A C 1
ATOM 2237 O O . ARG A 1 289 ? 18.574 4.956 -21.828 1.00 93.94 289 ARG A O 1
ATOM 2244 N N . ARG A 1 290 ? 17.602 4.237 -19.941 1.00 92.88 290 ARG A N 1
ATOM 2245 C CA . ARG A 1 290 ? 18.572 4.858 -19.039 1.00 92.88 290 ARG A CA 1
ATOM 2246 C C . ARG A 1 290 ? 19.937 4.167 -19.038 1.00 92.88 290 ARG A C 1
ATOM 2248 O O . ARG A 1 290 ? 20.940 4.856 -18.870 1.00 92.88 290 ARG A O 1
ATOM 2255 N N . HIS A 1 291 ? 19.976 2.846 -19.192 1.00 92.81 291 HIS A N 1
ATOM 2256 C CA . HIS A 1 291 ? 21.197 2.053 -19.011 1.00 92.81 291 HIS A CA 1
ATOM 2257 C C . HIS A 1 291 ? 21.711 1.404 -20.305 1.00 92.81 291 HIS A C 1
ATOM 2259 O O . HIS A 1 291 ? 22.921 1.304 -20.480 1.00 92.81 291 HIS A O 1
ATOM 2265 N N . GLU A 1 292 ? 20.811 1.007 -21.205 1.00 93.38 292 GLU A N 1
ATOM 2266 C CA . GLU A 1 292 ? 21.073 0.279 -22.458 1.00 93.38 292 GLU A CA 1
ATOM 2267 C C . GLU A 1 292 ? 20.171 0.834 -23.599 1.00 93.38 292 GLU A C 1
ATOM 2269 O O . GLU A 1 292 ? 19.354 0.105 -24.179 1.00 93.38 292 GLU A O 1
ATOM 2274 N N . PRO A 1 293 ? 20.236 2.149 -23.919 1.00 92.25 293 PRO A N 1
ATOM 2275 C CA . PRO A 1 293 ? 19.326 2.809 -24.867 1.00 92.25 293 PRO A CA 1
ATOM 2276 C C . PRO A 1 293 ? 19.336 2.209 -26.277 1.00 92.25 293 PRO A C 1
ATOM 2278 O O . PRO A 1 293 ? 18.326 2.249 -26.985 1.00 92.25 293 PRO A O 1
ATOM 2281 N N . GLU A 1 294 ? 20.461 1.641 -26.700 1.00 91.75 294 GLU A N 1
ATOM 2282 C CA . GLU A 1 294 ? 20.608 0.952 -27.979 1.00 91.75 294 GLU A CA 1
ATOM 2283 C C . GLU A 1 294 ? 19.708 -0.286 -28.097 1.00 91.75 294 GLU A C 1
ATOM 2285 O O . GLU A 1 294 ? 19.302 -0.646 -29.204 1.00 91.75 294 GLU A O 1
ATOM 2290 N N . GLN A 1 295 ? 19.327 -0.902 -26.973 1.00 93.75 295 GLN A N 1
ATOM 2291 C CA . GLN A 1 295 ? 18.478 -2.093 -26.962 1.00 93.75 295 GLN A CA 1
ATOM 2292 C C . GLN A 1 295 ? 16.983 -1.778 -27.026 1.00 93.75 295 GLN A C 1
ATOM 2294 O O . GLN A 1 295 ? 16.200 -2.643 -27.425 1.00 93.75 295 GLN A O 1
ATOM 2299 N N . GLU A 1 296 ? 16.569 -0.548 -26.699 1.00 94.62 296 GLU A N 1
ATOM 2300 C CA . GLU A 1 296 ? 15.154 -0.170 -26.573 1.00 94.62 296 GLU A CA 1
ATOM 2301 C C . GLU A 1 296 ? 14.344 -0.553 -27.827 1.00 94.62 296 GLU A C 1
ATOM 2303 O O . GLU A 1 296 ? 13.289 -1.182 -27.741 1.00 94.62 296 GLU A O 1
ATOM 2308 N N . SER A 1 297 ? 14.862 -0.253 -29.023 1.00 93.31 297 SER A N 1
ATOM 2309 C CA . SER A 1 297 ? 14.172 -0.578 -30.281 1.00 93.31 297 SER A CA 1
ATOM 2310 C C . SER A 1 297 ? 14.114 -2.070 -30.586 1.00 93.31 297 SER A C 1
ATOM 2312 O O . SER A 1 297 ? 13.108 -2.536 -31.122 1.00 93.31 297 SER A O 1
ATOM 2314 N N . ALA A 1 298 ? 15.167 -2.818 -30.250 1.00 94.69 298 ALA A N 1
ATOM 2315 C CA . ALA A 1 298 ? 15.197 -4.260 -30.460 1.00 94.69 298 ALA A CA 1
ATOM 2316 C C . ALA A 1 298 ? 14.162 -4.958 -29.568 1.00 94.69 298 ALA A C 1
ATOM 2318 O O . ALA A 1 298 ? 13.416 -5.812 -30.047 1.00 94.69 298 ALA A O 1
ATOM 2319 N N . LEU A 1 299 ? 14.053 -4.540 -28.304 1.00 96.06 299 LEU A N 1
ATOM 2320 C CA . LEU A 1 299 ? 13.076 -5.084 -27.362 1.00 96.06 299 LEU A CA 1
ATOM 2321 C C . LEU A 1 299 ? 11.631 -4.768 -27.772 1.00 96.06 299 LEU A C 1
ATOM 2323 O O . LEU A 1 299 ? 10.778 -5.653 -27.717 1.00 96.06 299 LEU A O 1
ATOM 2327 N N . ILE A 1 300 ? 11.351 -3.548 -28.251 1.00 96.31 300 ILE A N 1
ATOM 2328 C CA . ILE A 1 300 ? 10.024 -3.193 -28.788 1.00 96.31 300 ILE A CA 1
ATOM 2329 C C . ILE A 1 300 ? 9.676 -4.069 -29.998 1.00 96.31 300 ILE A C 1
ATOM 2331 O O . ILE A 1 300 ? 8.579 -4.626 -30.064 1.00 96.31 300 ILE A O 1
ATOM 2335 N N . ALA A 1 301 ? 10.609 -4.230 -30.942 1.00 95.06 301 ALA A N 1
ATOM 2336 C CA . ALA A 1 301 ? 10.389 -5.052 -32.129 1.00 95.06 301 ALA A CA 1
ATOM 2337 C C . ALA A 1 301 ? 10.110 -6.521 -31.762 1.00 95.06 301 ALA A C 1
ATOM 2339 O O . ALA A 1 301 ? 9.173 -7.115 -32.294 1.00 95.06 301 ALA A O 1
ATOM 2340 N N . GLN A 1 302 ? 10.866 -7.087 -30.815 1.00 95.19 302 GLN A N 1
ATOM 2341 C CA . GLN A 1 302 ? 10.634 -8.441 -30.298 1.00 95.19 302 GLN A CA 1
ATOM 2342 C C . GLN A 1 302 ? 9.270 -8.567 -29.604 1.00 95.19 302 GLN A C 1
ATOM 2344 O O . GLN A 1 302 ? 8.546 -9.537 -29.830 1.00 95.19 302 GLN A O 1
ATOM 2349 N N . ALA A 1 303 ? 8.876 -7.581 -28.795 1.00 94.38 303 ALA A N 1
ATOM 2350 C CA . ALA A 1 303 ? 7.582 -7.579 -28.119 1.00 94.38 303 ALA A CA 1
ATOM 2351 C C . ALA A 1 303 ? 6.409 -7.569 -29.114 1.00 94.38 303 ALA A C 1
ATOM 2353 O O . ALA A 1 303 ? 5.467 -8.351 -28.968 1.00 94.38 303 ALA A O 1
ATOM 2354 N N . LEU A 1 304 ? 6.488 -6.747 -30.165 1.00 95.50 304 LEU A N 1
ATOM 2355 C CA . LEU A 1 304 ? 5.452 -6.638 -31.199 1.00 95.50 304 LEU A CA 1
ATOM 2356 C C . LEU A 1 304 ? 5.280 -7.918 -32.033 1.00 95.50 304 LEU A C 1
ATOM 2358 O O . LEU A 1 304 ? 4.188 -8.145 -32.567 1.00 95.50 304 LEU A O 1
ATOM 2362 N N . GLN A 1 305 ? 6.304 -8.774 -32.105 1.00 95.00 305 GLN A N 1
ATOM 2363 C CA . GLN A 1 305 ? 6.231 -10.083 -32.763 1.00 95.00 305 GLN A CA 1
ATOM 2364 C C . GLN A 1 305 ? 5.432 -11.123 -31.958 1.00 95.00 305 GLN A C 1
ATOM 2366 O O . GLN A 1 305 ? 5.030 -12.144 -32.515 1.00 95.00 305 GLN A O 1
ATOM 2371 N N . ARG A 1 306 ? 5.154 -10.892 -30.665 1.00 90.06 306 ARG A N 1
ATOM 2372 C CA . ARG A 1 306 ? 4.394 -11.849 -29.846 1.00 90.06 306 ARG A CA 1
ATOM 2373 C C . ARG A 1 306 ? 2.922 -11.846 -30.251 1.00 90.06 306 ARG A C 1
ATOM 2375 O O . ARG A 1 306 ? 2.238 -10.833 -30.122 1.00 90.06 306 ARG A O 1
ATOM 2382 N N . SER A 1 307 ? 2.416 -12.995 -30.693 1.00 86.25 307 SER A N 1
ATOM 2383 C CA . SER A 1 307 ? 1.020 -13.157 -31.129 1.00 86.25 307 SER A CA 1
ATOM 2384 C C . SER A 1 307 ? 0.008 -12.823 -30.029 1.00 86.25 307 SER A C 1
ATOM 2386 O O . SER A 1 307 ? -1.007 -12.197 -30.308 1.00 86.25 307 SER A O 1
ATOM 2388 N N . LEU A 1 308 ? 0.319 -13.175 -28.779 1.00 86.62 308 LEU A N 1
ATOM 2389 C CA . LEU A 1 308 ? -0.539 -12.966 -27.607 1.00 86.62 308 LEU A CA 1
ATOM 2390 C C . LEU A 1 308 ? -0.255 -11.653 -26.853 1.00 86.62 308 LEU A C 1
ATOM 2392 O O . LEU A 1 308 ? -0.567 -11.546 -25.671 1.00 86.62 308 LEU A O 1
ATOM 2396 N N . LEU A 1 309 ? 0.361 -10.658 -27.501 1.00 87.19 309 LEU A N 1
ATOM 2397 C CA . LEU A 1 309 ? 0.539 -9.340 -26.889 1.00 87.19 309 LEU A CA 1
ATOM 2398 C C . LEU A 1 309 ? -0.833 -8.655 -26.702 1.00 87.19 309 LEU A C 1
ATOM 2400 O O . LEU A 1 309 ? -1.550 -8.505 -27.699 1.00 87.19 309 LEU A O 1
ATOM 2404 N N . PRO A 1 310 ? -1.185 -8.196 -25.485 1.00 88.06 310 PRO A N 1
ATOM 2405 C CA . PRO A 1 310 ? -2.446 -7.501 -25.226 1.00 88.06 310 PRO A CA 1
ATOM 2406 C C . PRO A 1 310 ? -2.647 -6.288 -26.140 1.00 88.06 310 PRO A C 1
ATOM 2408 O O . PRO A 1 310 ? -1.691 -5.579 -26.459 1.00 88.06 310 PRO A O 1
ATOM 2411 N N . ALA A 1 311 ? -3.890 -6.046 -26.567 1.00 88.88 311 ALA A N 1
ATOM 2412 C CA . ALA A 1 311 ? -4.210 -5.020 -27.563 1.00 88.88 311 ALA A CA 1
ATOM 2413 C C . ALA A 1 311 ? -3.791 -3.607 -27.121 1.00 88.88 311 ALA A C 1
ATOM 2415 O O . ALA A 1 311 ? -3.213 -2.867 -27.916 1.00 88.88 311 ALA A O 1
ATOM 2416 N N . GLU A 1 312 ? -4.020 -3.263 -25.851 1.00 87.00 312 GLU A N 1
ATOM 2417 C CA . GLU A 1 312 ? -3.619 -1.973 -25.277 1.00 87.00 312 GLU A CA 1
ATOM 2418 C C . GLU A 1 312 ? -2.098 -1.802 -25.278 1.00 87.00 312 GLU A C 1
ATOM 2420 O O . GLU A 1 312 ? -1.584 -0.817 -25.808 1.00 87.00 312 GLU A O 1
ATOM 2425 N N . SER A 1 313 ? -1.360 -2.801 -24.784 1.00 88.94 313 SER A N 1
ATOM 2426 C CA . SER A 1 313 ? 0.106 -2.799 -24.808 1.00 88.94 313 SER A CA 1
ATOM 2427 C C . SER A 1 313 ? 0.646 -2.738 -26.237 1.00 88.94 313 SER A C 1
ATOM 2429 O O . SER A 1 313 ? 1.596 -2.011 -26.509 1.00 88.94 313 SER A O 1
ATOM 2431 N N . ARG A 1 314 ? 0.024 -3.443 -27.191 1.00 93.75 314 ARG A N 1
ATOM 2432 C CA . ARG A 1 314 ? 0.391 -3.371 -28.613 1.00 93.75 314 ARG A CA 1
ATOM 2433 C C . ARG A 1 314 ? 0.202 -1.966 -29.177 1.00 93.75 314 ARG A C 1
ATOM 2435 O O . ARG A 1 314 ? 1.107 -1.468 -29.843 1.00 93.75 314 ARG A O 1
ATOM 2442 N N . ALA A 1 315 ? -0.946 -1.340 -28.925 1.00 93.62 315 ALA A N 1
ATOM 2443 C CA . ALA A 1 315 ? -1.226 0.021 -29.375 1.00 93.62 315 ALA A CA 1
ATOM 2444 C C . ALA A 1 315 ? -0.216 1.017 -28.785 1.00 93.62 315 ALA A C 1
ATOM 2446 O O . ALA A 1 315 ? 0.354 1.821 -29.524 1.00 93.62 315 ALA A O 1
ATOM 2447 N N . PHE A 1 316 ? 0.070 0.898 -27.485 1.00 95.06 316 PHE A N 1
ATOM 2448 C CA . PHE A 1 316 ? 1.097 1.682 -26.805 1.00 95.06 316 PHE A CA 1
ATOM 2449 C C . PHE A 1 316 ? 2.483 1.504 -27.445 1.00 95.06 316 PHE A C 1
ATOM 2451 O O . PHE A 1 316 ? 3.127 2.493 -27.780 1.00 95.06 316 PHE A O 1
ATOM 2458 N N . LEU A 1 317 ? 2.938 0.266 -27.668 1.00 96.38 317 LEU A N 1
ATOM 2459 C CA . LEU A 1 317 ? 4.269 0.001 -28.226 1.00 96.38 317 LEU A CA 1
ATOM 2460 C C . LEU A 1 317 ? 4.422 0.510 -29.665 1.00 96.38 317 LEU A C 1
ATOM 2462 O O . LEU A 1 317 ? 5.476 1.045 -30.006 1.00 96.38 317 LEU A O 1
ATOM 2466 N N . LEU A 1 318 ? 3.383 0.386 -30.498 1.00 96.19 318 LEU A N 1
ATOM 2467 C CA . LEU A 1 318 ? 3.379 0.945 -31.856 1.00 96.19 318 LEU A CA 1
ATOM 2468 C C . LEU A 1 318 ? 3.466 2.477 -31.834 1.00 96.19 318 LEU A C 1
ATOM 2470 O O . LEU A 1 318 ? 4.243 3.070 -32.586 1.00 96.19 318 LEU A O 1
ATOM 2474 N N . ASP A 1 319 ? 2.699 3.124 -30.954 1.00 95.88 319 ASP A N 1
ATOM 2475 C CA . ASP A 1 319 ? 2.763 4.573 -30.772 1.00 95.88 319 ASP A CA 1
ATOM 2476 C C . ASP A 1 319 ? 4.136 5.029 -30.251 1.00 95.88 319 ASP A C 1
ATOM 2478 O O . ASP A 1 319 ? 4.728 5.974 -30.779 1.00 95.88 319 ASP A O 1
ATOM 2482 N N . HIS A 1 320 ? 4.678 4.330 -29.255 1.00 94.81 320 HIS A N 1
ATOM 2483 C CA . HIS A 1 320 ? 5.990 4.618 -28.685 1.00 94.81 320 HIS A CA 1
ATOM 2484 C C . HIS A 1 320 ? 7.107 4.452 -29.719 1.00 94.81 320 HIS A C 1
ATOM 2486 O O . HIS A 1 320 ? 7.971 5.319 -29.833 1.00 94.81 320 HIS A O 1
ATOM 2492 N N . GLN A 1 321 ? 7.061 3.396 -30.539 1.00 94.25 321 GLN A N 1
ATOM 2493 C CA . GLN A 1 321 ? 8.004 3.188 -31.642 1.00 94.25 321 GLN A CA 1
ATOM 2494 C C . GLN A 1 321 ? 7.963 4.344 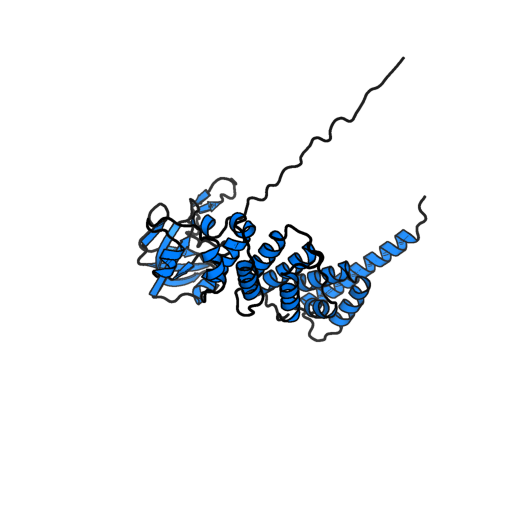-32.647 1.00 94.25 321 GLN A C 1
ATOM 2496 O O . GLN A 1 321 ? 9.011 4.845 -33.060 1.00 94.25 321 GLN A O 1
ATOM 2501 N N . ARG A 1 322 ? 6.761 4.809 -33.007 1.00 94.75 322 ARG A N 1
ATOM 2502 C CA . ARG A 1 322 ? 6.576 5.969 -33.886 1.00 94.75 322 ARG A CA 1
ATOM 2503 C C . ARG A 1 322 ? 7.178 7.241 -33.280 1.00 94.75 322 ARG A C 1
ATOM 2505 O O . ARG A 1 322 ? 7.878 7.968 -33.982 1.00 94.75 322 ARG A O 1
ATOM 2512 N N . ARG A 1 323 ? 6.944 7.501 -31.987 1.00 92.62 323 ARG A N 1
ATOM 2513 C CA . ARG A 1 323 ? 7.521 8.656 -31.272 1.00 92.62 323 ARG A CA 1
ATOM 2514 C C . ARG A 1 323 ? 9.048 8.591 -31.209 1.00 92.62 323 ARG A C 1
ATOM 2516 O O . ARG A 1 323 ? 9.707 9.600 -31.452 1.00 92.62 323 ARG A O 1
ATOM 2523 N N . LEU A 1 324 ? 9.613 7.412 -30.944 1.00 90.00 324 LEU A N 1
ATOM 2524 C CA . LEU A 1 324 ? 11.061 7.191 -30.953 1.00 90.00 324 LEU A CA 1
ATOM 2525 C C . LEU A 1 324 ? 11.679 7.462 -32.326 1.00 90.00 324 LEU A C 1
ATOM 2527 O O . LEU A 1 324 ? 12.721 8.111 -32.401 1.00 90.00 324 LEU A O 1
ATOM 2531 N N . GLN A 1 325 ? 11.042 6.992 -33.402 1.00 91.12 325 GLN A N 1
ATOM 2532 C CA . GLN A 1 325 ? 11.523 7.240 -34.760 1.00 91.12 325 GLN A CA 1
ATOM 2533 C C . GLN A 1 325 ? 11.506 8.737 -35.087 1.00 91.12 325 GLN A C 1
ATOM 2535 O O . GLN A 1 325 ? 12.533 9.281 -35.478 1.00 91.12 325 GLN A O 1
ATOM 2540 N N . ALA A 1 326 ? 10.392 9.423 -34.816 1.00 91.06 326 ALA A N 1
ATOM 2541 C CA . ALA A 1 326 ? 10.279 10.864 -35.042 1.00 91.06 326 ALA A CA 1
ATOM 2542 C C . ALA A 1 326 ? 11.334 11.670 -34.259 1.00 91.06 326 ALA A C 1
ATOM 2544 O O . ALA A 1 326 ? 11.913 12.619 -34.784 1.00 91.06 326 ALA A O 1
ATOM 2545 N N . MET A 1 327 ? 11.621 11.278 -33.012 1.00 89.50 327 MET A N 1
ATOM 2546 C CA . MET A 1 327 ? 12.670 11.904 -32.202 1.00 89.50 327 MET A CA 1
ATOM 2547 C C . MET A 1 327 ? 14.063 11.701 -32.813 1.00 89.50 327 MET A C 1
ATOM 2549 O O . MET A 1 327 ? 14.865 12.634 -32.828 1.00 89.50 327 MET A O 1
ATOM 2553 N N . ARG A 1 328 ? 14.361 10.502 -33.326 1.00 87.00 328 ARG A N 1
ATOM 2554 C CA . ARG A 1 328 ? 15.641 10.208 -33.988 1.00 87.00 328 ARG A CA 1
ATOM 2555 C C . ARG A 1 328 ? 15.807 11.005 -35.274 1.00 87.00 328 ARG A C 1
ATOM 2557 O O . ARG A 1 328 ? 16.852 11.624 -35.452 1.00 87.00 328 ARG A O 1
ATOM 2564 N N . ASP A 1 329 ? 14.774 11.052 -36.109 1.00 90.06 329 ASP A N 1
ATOM 2565 C CA . ASP A 1 329 ? 14.789 11.816 -37.359 1.00 90.06 329 ASP A CA 1
ATOM 2566 C C . ASP A 1 329 ? 15.026 13.313 -37.080 1.00 90.06 329 ASP A C 1
ATOM 2568 O O . ASP A 1 329 ? 15.848 13.955 -37.735 1.00 90.06 329 ASP A O 1
ATOM 2572 N N . ALA A 1 330 ? 14.389 13.858 -36.036 1.00 89.19 330 ALA A N 1
ATOM 2573 C CA . ALA A 1 330 ? 14.598 15.239 -35.602 1.00 89.19 330 ALA A CA 1
ATOM 2574 C C . ALA A 1 330 ? 16.026 15.512 -35.087 1.00 89.19 330 ALA A C 1
ATOM 2576 O O . ALA A 1 330 ? 16.573 16.590 -35.327 1.00 89.19 330 ALA A O 1
ATOM 2577 N N . LEU A 1 331 ? 16.647 14.555 -34.387 1.00 86.19 331 LEU A N 1
ATOM 2578 C CA . LEU A 1 331 ? 18.030 14.683 -33.911 1.00 86.19 331 LEU A CA 1
ATOM 2579 C C . LEU A 1 331 ? 19.044 14.661 -35.061 1.00 86.19 331 LEU A C 1
ATOM 2581 O O . LEU A 1 331 ? 20.006 15.426 -35.022 1.00 86.19 331 LEU A O 1
ATOM 2585 N N . VAL A 1 332 ? 18.818 13.838 -36.089 1.00 86.62 332 VAL A N 1
ATOM 2586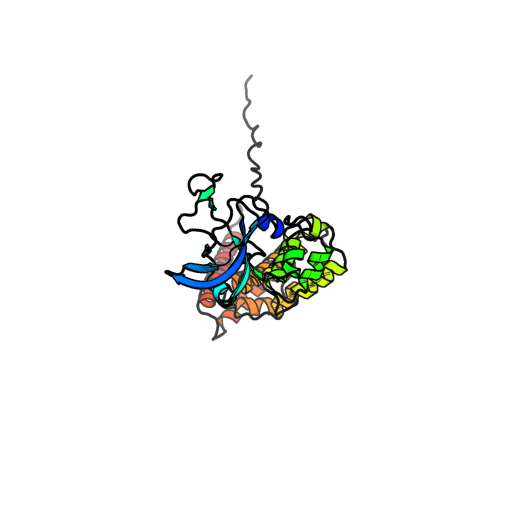 C CA . VAL A 1 332 ? 19.662 13.806 -37.296 1.00 86.62 332 VAL A CA 1
ATOM 2587 C C . VAL A 1 332 ? 19.600 15.151 -38.023 1.00 86.62 332 VAL A C 1
ATOM 2589 O O . VAL A 1 332 ? 20.637 15.772 -38.238 1.00 86.62 332 VAL A O 1
ATOM 2592 N N . LEU A 1 333 ? 18.392 15.671 -38.274 1.00 82.38 333 LEU A N 1
ATOM 2593 C CA . LEU A 1 333 ? 18.197 16.977 -38.920 1.00 82.38 333 LEU A CA 1
ATOM 2594 C C . LEU A 1 333 ? 18.896 18.125 -38.172 1.00 82.38 333 LEU A C 1
ATOM 2596 O O . LEU A 1 333 ? 19.434 19.042 -38.791 1.00 82.38 333 LEU A O 1
ATOM 2600 N N . ARG A 1 334 ? 18.916 18.076 -36.835 1.00 78.81 334 ARG A N 1
ATOM 2601 C CA . ARG A 1 334 ? 19.584 19.087 -36.004 1.00 78.81 334 ARG A CA 1
ATOM 2602 C C . ARG A 1 334 ? 21.110 19.018 -36.096 1.00 78.81 334 ARG A C 1
ATOM 2604 O O . ARG A 1 334 ? 21.750 20.063 -36.053 1.00 78.81 334 ARG A O 1
ATOM 2611 N N . ASN A 1 335 ? 21.683 17.822 -36.211 1.00 76.12 335 ASN A N 1
ATOM 2612 C CA . ASN A 1 335 ? 23.133 17.637 -36.313 1.00 76.12 335 ASN A CA 1
ATOM 2613 C C . ASN A 1 335 ? 23.679 17.999 -37.705 1.00 76.12 335 ASN A C 1
ATOM 2615 O O . ASN A 1 335 ? 24.836 18.397 -37.809 1.00 76.12 335 ASN A O 1
ATOM 2619 N N . ASP A 1 336 ? 22.842 17.929 -38.743 1.00 72.62 336 ASP A N 1
ATOM 2620 C CA . ASP A 1 336 ? 23.195 18.308 -40.120 1.00 72.62 336 ASP A CA 1
ATOM 2621 C C . ASP A 1 336 ? 23.052 19.819 -40.397 1.00 72.62 336 ASP A C 1
ATOM 2623 O O . ASP A 1 336 ? 23.395 20.296 -41.481 1.00 72.62 336 ASP A O 1
ATOM 2627 N N . THR A 1 337 ? 22.568 20.601 -39.424 1.00 56.16 337 THR A N 1
ATOM 2628 C CA . THR A 1 337 ? 22.474 22.062 -39.545 1.00 56.16 337 THR A CA 1
ATOM 2629 C C . THR A 1 337 ? 23.751 22.706 -38.980 1.00 56.16 337 THR A C 1
ATOM 2631 O O . THR A 1 337 ? 23.977 22.611 -37.772 1.00 56.16 337 THR A O 1
ATOM 2634 N N . PRO A 1 338 ? 24.606 23.363 -39.789 1.00 49.66 338 PRO A N 1
ATOM 2635 C CA . PRO A 1 338 ? 25.803 24.022 -39.271 1.00 49.66 338 PRO A CA 1
ATOM 2636 C C . PRO A 1 338 ? 25.412 25.146 -38.301 1.00 49.66 338 PRO A C 1
ATOM 2638 O O . PRO A 1 338 ? 24.581 25.994 -38.633 1.00 49.66 338 PRO A O 1
ATOM 2641 N N . SER A 1 339 ? 26.000 25.144 -37.099 1.00 53.44 339 SER A N 1
ATOM 2642 C CA . SER A 1 339 ? 25.859 26.254 -36.146 1.00 53.44 339 SER A CA 1
ATOM 2643 C C . SER A 1 339 ? 26.349 27.560 -36.794 1.00 53.44 339 SER A C 1
ATOM 2645 O O . SER A 1 339 ? 27.413 27.529 -37.417 1.00 53.44 339 SER A O 1
ATOM 2647 N N . PRO A 1 340 ? 25.598 28.672 -36.673 1.00 55.03 340 PRO A N 1
ATOM 2648 C CA . PRO A 1 340 ? 25.973 29.963 -37.250 1.00 55.03 340 PRO A CA 1
ATOM 2649 C C . PRO A 1 340 ? 27.246 30.558 -36.644 1.00 55.03 340 PRO A C 1
ATOM 2651 O O . PRO A 1 340 ? 27.514 30.307 -35.443 1.00 55.03 340 PRO A O 1
#

Foldseek 3Di:
DDDDDDDDDDPPDDPPPPVVPQADAPLVLCVDQQKWKWKWFFAAWDADPNWIKTKTACIATLDYPDTDDRIDIATAHPCVRVVDDGGFIKIFMKGQWDQDPVDRPDIDGDPVGIYTPPGFLPNPVMDGDDPVVQVQQADPVSDGDQDDLVVLLVQCPDPDLSSVRSSLRSLLRDPVSLQPDDPSSVVSLLVSLQDPPHDLSSNLSSLNSQLVSCPDLDVDRPCLVSLLVCLVPPDLAQDPDDPRCNVVSNVSSLVSCVVSVNAHDPVSLLSQLQGQDLVSVVSSLVSCCSPPVVCSLVSLVVSLPDPPRHPVSNVSSVVVNVVVVVVVVVVVVVVPDDDD

Secondary structure (DSSP, 8-state):
--------------------PPPPPHHHHHT-TT-EEEEEEEEEEEEETTEEEEEEEEEEEEE-SSPPPSSEEEEE-GGGGGG--TT-EEEEEEESEEE-SS-TT-EEE-TT--EE--BTTBTT-EEE-SHHHHHHHB-TTS-B-PPPHHHHHHHTT-SSHHHHHHHHHHHHH-HHHHHT--HHHHHHHHHHHH-SSS-HHHHHHHHHHHHHH--S--SS-TTHHHHHHHHHHS-S-----TT-THHHHHHHHHHHHHHTT----HHHHHHHHTSS-HHHHHHHHHHHHHH-GGGHHHHHHHHHT-TT--HHHHHHHHHHHHHHHHHHHHHHHHHTS---

Radius of gyration: 25.36 Å; chains: 1; bounding box: 55×78×70 Å